Protein AF-A0A6M1YY87-F1 (afdb_monomer)

Foldseek 3Di:
DDAFPLLVVCLVDQDQADEDDQVVLVVAQWGWFKFWFDDVVVQWTKIKIFTARLAAQAGQFIHMDIGHDSLLSSLLSLLRVVRHRPGLVLSLLDDLVNSQCVRDPDPPDGRDDPVSVVSNVRSSNSSVSRSVVCVPRHRPPPPCLVPPPDPDDQQAPPPLVVDDQVVVVVQLVVLCVVPPQVVQVSQVKDKDFDDDDRQETEIEIGGPCPPDPVVVVVSQVSSQVSCCRNHNVSHHYDYDPVPVD

Nearest PDB structures (foldseek):
  4eb5-assembly1_C  TM=8.821E-01  e=2.845E-08  Archaeoglobus fulgidus DSM 4304
  2z7e-assembly1_B  TM=7.924E-01  e=3.725E-07  Aquifex aeolicus
  2z7e-assembly1_C  TM=8.184E-01  e=2.525E-06  Aquifex aeolicus
  5t0v-assembly1_k  TM=5.520E-01  e=1.930E-05  Saccharomyces cerevisiae
  6jzw-assembly2_B  TM=5.210E-01  e=1.930E-05  Bacillus subtilis subsp. subtilis str. 168

Sequence (245 aa):
MSFSQKLKSRIASPRSYGSFIQEEAAMKNFRLCMGEVGKKEEGNWLVLYFLIDEEDGEVADAKFQVFGPPALVGAADILAELVLRKNYLQAARISADLIDKQVQDKEGKAAFPEEAAPYLNLVLEAVDLISDQCMDIPIADTYIAPPEMVEGERQVYPNWETLSDEQKKGVIIEVMDKEVRPYVELDAGGVEVLKIEENRVTIAYSGNCTSCFSATGATLDAIGSILRNKIFPDLMVIPDMSLLQ

Secondary structure (DSSP, 8-state):
----HHHHHHHHS-SSB----HHHHTTTTEEEEEEEEEEGGGTEEEEEEEEEETTT-BEEEEEEEEES-HHHHHHHHHHHHHTTTSBHHHHHT--HHHHHHHT-SSTTS-SS-GGGHHHHHHHHHHHHHHHHHTTTSPPPS---SS----SS---PPTTGGGS-HHHHHHHHHHHHHHHTHHHHHHTT-EEEEEEEETTEEEEEEE-TTTT-HHHHHHHHHHHHHHHHHHT-TT-EEEE-GGG--

Structure (mmCIF, N/CA/C/O backbone):
data_AF-A0A6M1YY87-F1
#
_entry.id   AF-A0A6M1YY87-F1
#
loop_
_atom_site.group_PDB
_atom_site.id
_atom_site.type_symbol
_atom_site.label_atom_id
_atom_site.label_alt_id
_atom_site.label_comp_id
_atom_site.label_asym_id
_atom_site.label_entity_id
_atom_site.label_seq_id
_atom_site.pdbx_PDB_ins_code
_atom_site.Cartn_x
_atom_site.Cartn_y
_atom_site.Cartn_z
_atom_site.occupancy
_atom_site.B_iso_or_equiv
_atom_site.auth_seq_id
_atom_site.auth_comp_id
_atom_site.auth_asym_id
_atom_site.auth_atom_id
_atom_site.pdbx_PDB_model_num
ATOM 1 N N . MET A 1 1 ? 7.812 18.102 10.238 1.00 58.19 1 MET A N 1
ATOM 2 C CA . MET A 1 1 ? 7.634 17.155 11.380 1.00 58.19 1 MET A CA 1
ATOM 3 C C . MET A 1 1 ? 8.728 16.083 11.334 1.00 58.19 1 MET A C 1
ATOM 5 O O . MET A 1 1 ? 9.508 16.103 10.394 1.00 58.19 1 MET A O 1
ATOM 9 N N . SER A 1 2 ? 8.865 15.200 12.331 1.00 85.69 2 SER A N 1
ATOM 10 C CA . SER A 1 2 ? 9.866 14.114 12.314 1.00 85.69 2 SER A CA 1
ATOM 11 C C . SER A 1 2 ? 9.213 12.752 12.074 1.00 85.69 2 SER A C 1
ATOM 13 O O . SER A 1 2 ? 8.062 12.557 12.452 1.00 85.69 2 SER A O 1
ATOM 15 N N . PHE A 1 3 ? 9.953 11.820 11.462 1.00 94.19 3 PHE A N 1
ATOM 16 C CA . PHE A 1 3 ? 9.489 10.450 11.217 1.00 94.19 3 PHE A CA 1
ATOM 17 C C . PHE A 1 3 ? 9.062 9.734 12.509 1.00 94.19 3 PHE A C 1
ATOM 19 O O . PHE A 1 3 ? 9.692 9.925 13.563 1.00 94.19 3 PHE A O 1
ATOM 26 N N . SER A 1 4 ? 8.066 8.850 12.401 1.00 95.50 4 SER A N 1
ATOM 27 C CA . SER A 1 4 ? 7.731 7.880 13.452 1.00 95.50 4 SER A CA 1
ATOM 28 C C . SER A 1 4 ? 8.907 6.943 13.765 1.00 95.50 4 SER A C 1
ATOM 30 O O . SER A 1 4 ? 9.847 6.797 12.976 1.00 95.50 4 SER A O 1
ATOM 32 N N . GLN A 1 5 ? 8.889 6.300 14.931 1.00 95.44 5 GLN A N 1
ATOM 33 C CA . GLN A 1 5 ? 9.898 5.310 15.310 1.00 95.44 5 GLN A CA 1
ATOM 34 C C . GLN A 1 5 ? 9.816 4.067 14.428 1.00 95.44 5 GLN A C 1
ATOM 36 O O . GLN A 1 5 ? 10.855 3.577 13.979 1.00 95.44 5 GLN A O 1
ATOM 41 N N . LYS A 1 6 ? 8.601 3.601 14.106 1.00 94.94 6 LYS A N 1
ATOM 42 C CA . LYS A 1 6 ? 8.411 2.505 13.143 1.00 94.94 6 LYS A CA 1
ATOM 43 C C . LYS A 1 6 ? 9.023 2.843 11.781 1.00 94.94 6 LYS A C 1
ATOM 45 O O . LYS A 1 6 ? 9.797 2.045 11.258 1.00 94.94 6 LYS A O 1
ATOM 50 N N . LEU A 1 7 ? 8.765 4.040 11.248 1.00 96.44 7 LEU A N 1
ATOM 51 C CA . LEU A 1 7 ? 9.324 4.470 9.964 1.00 96.44 7 LEU A CA 1
ATOM 52 C C . LEU A 1 7 ? 10.855 4.558 10.014 1.00 96.44 7 LEU A C 1
ATOM 54 O O . LEU A 1 7 ? 11.527 4.035 9.129 1.00 96.44 7 LEU A O 1
ATOM 58 N N . LYS A 1 8 ? 11.433 5.133 11.077 1.00 96.88 8 LYS A N 1
ATOM 59 C CA . LYS A 1 8 ? 12.898 5.159 11.262 1.00 96.88 8 LYS A CA 1
ATOM 60 C C . LYS A 1 8 ? 13.505 3.759 11.264 1.00 96.88 8 LYS A C 1
ATOM 62 O O . LYS A 1 8 ? 14.568 3.566 10.682 1.00 96.88 8 LYS A O 1
ATOM 67 N N . SER A 1 9 ? 12.832 2.791 11.888 1.00 95.38 9 SER A N 1
ATOM 68 C CA . SER A 1 9 ? 13.282 1.398 11.899 1.00 95.38 9 SER A CA 1
ATOM 69 C C . SER A 1 9 ? 13.293 0.782 10.499 1.00 95.38 9 SER A C 1
ATOM 71 O O . SER A 1 9 ? 14.238 0.068 10.175 1.00 95.38 9 SER A O 1
ATOM 73 N N . ARG A 1 10 ? 12.274 1.057 9.673 1.00 93.50 10 ARG A N 1
ATOM 74 C CA . ARG A 1 10 ? 12.207 0.586 8.277 1.00 93.50 10 ARG A CA 1
ATOM 75 C C . ARG A 1 10 ? 13.310 1.202 7.423 1.00 93.50 10 ARG A C 1
ATOM 77 O O . ARG A 1 10 ? 14.012 0.493 6.720 1.00 93.50 10 ARG A O 1
ATOM 84 N N . ILE A 1 11 ? 13.535 2.505 7.572 1.00 95.94 11 ILE A N 1
ATOM 85 C CA . ILE A 1 11 ? 14.598 3.233 6.864 1.00 95.94 11 ILE A CA 1
ATOM 86 C C . ILE A 1 11 ? 15.988 2.685 7.214 1.00 95.94 11 ILE A C 1
ATOM 88 O O . ILE A 1 11 ? 16.835 2.548 6.337 1.00 95.94 11 ILE A O 1
ATOM 92 N N . ALA A 1 12 ? 16.241 2.399 8.494 1.00 95.44 12 ALA A N 1
ATOM 93 C CA . ALA A 1 12 ? 17.552 1.944 8.953 1.00 95.44 12 ALA A CA 1
ATOM 94 C C . ALA A 1 12 ? 17.867 0.493 8.556 1.00 95.44 12 ALA A C 1
ATOM 96 O O . ALA A 1 12 ? 19.038 0.134 8.449 1.00 95.44 12 ALA A O 1
ATOM 97 N N . SER A 1 13 ? 16.839 -0.339 8.376 1.00 94.25 13 SER A N 1
ATOM 98 C CA . SER A 1 13 ? 16.981 -1.769 8.103 1.00 94.25 13 SER A CA 1
ATOM 99 C C . SER A 1 13 ? 15.873 -2.259 7.159 1.00 94.25 13 SER A C 1
ATOM 101 O O . SER A 1 13 ? 14.998 -3.016 7.600 1.00 94.25 13 SER A O 1
ATOM 103 N N . PRO A 1 14 ? 15.890 -1.839 5.880 1.00 93.81 14 PRO A N 1
ATOM 104 C CA . PRO A 1 14 ? 14.875 -2.237 4.914 1.00 93.81 14 PRO A CA 1
ATOM 105 C C . PRO A 1 14 ? 14.914 -3.749 4.691 1.00 93.81 14 PRO A C 1
ATOM 107 O O . PRO A 1 14 ? 15.988 -4.341 4.565 1.00 93.81 14 PRO A O 1
ATOM 110 N N . ARG A 1 15 ? 13.742 -4.383 4.672 1.00 91.56 15 ARG A N 1
ATOM 111 C CA . ARG A 1 15 ? 13.611 -5.844 4.556 1.00 91.56 15 ARG A CA 1
ATOM 112 C C . ARG A 1 15 ? 13.621 -6.312 3.108 1.00 91.56 15 ARG A C 1
ATOM 114 O O . ARG A 1 15 ? 14.132 -7.394 2.839 1.00 91.56 15 ARG A O 1
ATOM 121 N N . SER A 1 16 ? 13.092 -5.497 2.201 1.00 93.62 16 SER A N 1
ATOM 122 C CA . SER A 1 16 ? 12.861 -5.880 0.803 1.00 93.62 16 SER A CA 1
ATOM 123 C C . SER A 1 16 ? 13.880 -5.278 -0.169 1.00 93.62 16 SER A C 1
ATOM 125 O O . SER A 1 16 ? 13.659 -5.245 -1.378 1.00 93.62 16 SER A O 1
ATOM 127 N N . TYR A 1 17 ? 15.016 -4.788 0.334 1.00 93.75 17 TYR A N 1
ATOM 128 C CA . TYR A 1 17 ? 16.060 -4.235 -0.525 1.00 93.75 17 TYR A CA 1
ATOM 129 C C . TYR A 1 17 ? 16.711 -5.333 -1.379 1.00 93.75 17 TYR A C 1
ATOM 131 O O . TYR A 1 17 ? 17.217 -6.328 -0.856 1.00 93.75 17 TYR A O 1
ATOM 139 N N . GLY A 1 18 ? 16.747 -5.136 -2.695 1.00 94.00 18 GLY A N 1
ATOM 140 C CA . GLY A 1 18 ? 17.351 -6.069 -3.641 1.00 94.00 18 GLY A CA 1
ATOM 141 C C . GLY A 1 18 ? 16.717 -6.003 -5.027 1.00 94.00 18 GLY A C 1
ATOM 142 O O . GLY A 1 18 ? 15.980 -5.078 -5.353 1.00 94.00 18 GLY A O 1
ATOM 143 N N . SER A 1 19 ? 17.002 -7.009 -5.846 1.00 93.25 19 SER A N 1
ATOM 144 C CA . SER A 1 19 ? 16.411 -7.188 -7.173 1.00 93.25 19 SER A CA 1
ATOM 145 C C . SER A 1 19 ? 16.134 -8.670 -7.443 1.00 93.25 19 SER A C 1
ATOM 147 O O . SER A 1 19 ? 16.535 -9.547 -6.664 1.00 93.25 19 SER A O 1
ATOM 149 N N . PHE A 1 20 ? 15.433 -8.938 -8.541 1.00 89.31 20 PHE A N 1
ATOM 150 C CA . PHE A 1 20 ? 15.304 -10.265 -9.139 1.00 89.31 20 PHE A CA 1
ATOM 151 C C . PHE A 1 20 ? 15.994 -10.277 -10.502 1.00 89.31 20 PHE A C 1
ATOM 153 O O . PHE A 1 20 ? 16.109 -9.233 -11.149 1.00 89.31 20 PHE A O 1
ATOM 160 N N . ILE A 1 21 ? 16.435 -11.453 -10.943 1.00 78.44 21 ILE A N 1
ATOM 161 C CA . ILE A 1 21 ? 16.848 -11.677 -12.333 1.00 78.44 21 ILE A CA 1
ATOM 162 C C . ILE A 1 21 ? 15.756 -12.450 -13.077 1.00 78.44 21 ILE A C 1
ATOM 164 O O . ILE A 1 21 ? 15.075 -13.299 -12.507 1.00 78.44 21 ILE A O 1
ATOM 168 N N . GLN A 1 22 ? 15.580 -12.156 -14.364 1.00 70.88 22 GLN A N 1
ATOM 169 C CA . GLN A 1 22 ? 14.480 -12.693 -15.175 1.00 70.88 22 GLN A CA 1
ATOM 170 C C . GLN A 1 22 ? 14.488 -14.233 -15.262 1.00 70.88 22 GLN A C 1
ATOM 172 O O . GLN A 1 22 ? 13.438 -14.868 -15.311 1.00 70.88 22 GLN A O 1
ATOM 177 N N . GLU A 1 23 ? 15.674 -14.838 -15.205 1.00 67.75 23 GLU A N 1
ATOM 178 C CA . GLU A 1 23 ? 15.887 -16.291 -15.220 1.00 67.75 23 GLU A CA 1
ATOM 179 C C . GLU A 1 23 ? 15.419 -16.983 -13.923 1.00 67.75 23 GLU A C 1
ATOM 181 O O . GLU A 1 23 ? 15.019 -18.145 -13.958 1.00 67.75 23 GLU A O 1
ATOM 186 N N . GLU A 1 24 ? 15.414 -16.278 -12.784 1.00 62.66 24 GLU A N 1
ATOM 187 C CA . GLU A 1 24 ? 14.894 -16.799 -11.510 1.00 62.66 24 GLU A CA 1
ATOM 188 C C . GLU A 1 24 ? 13.359 -16.835 -11.485 1.00 62.66 24 GLU A C 1
ATOM 190 O O . GLU A 1 24 ? 12.783 -17.737 -10.875 1.00 62.66 24 GLU A O 1
ATOM 195 N N . ALA A 1 25 ? 12.702 -15.891 -12.169 1.00 60.81 25 ALA A N 1
ATOM 196 C CA . ALA A 1 25 ? 11.242 -15.803 -12.246 1.00 60.81 25 ALA A CA 1
ATOM 197 C C . ALA A 1 25 ? 10.640 -16.924 -13.117 1.00 60.81 25 ALA A C 1
ATOM 199 O O . ALA A 1 25 ? 9.669 -17.577 -12.729 1.00 60.81 25 ALA A O 1
ATOM 200 N N . ALA A 1 26 ? 11.297 -17.237 -14.241 1.00 60.78 26 ALA A N 1
ATOM 201 C CA . ALA A 1 26 ? 10.832 -18.225 -15.218 1.00 60.78 26 ALA A CA 1
ATOM 202 C C . ALA A 1 26 ? 10.762 -19.673 -14.689 1.00 60.78 26 ALA A C 1
ATOM 204 O O . ALA A 1 26 ? 10.107 -20.520 -15.291 1.00 60.78 26 ALA A O 1
ATOM 205 N N . MET A 1 27 ? 11.420 -19.991 -13.569 1.00 56.06 27 MET A N 1
ATOM 206 C CA . MET A 1 27 ? 11.426 -21.352 -13.018 1.00 56.06 27 MET A CA 1
ATOM 207 C C . MET A 1 27 ? 10.156 -21.724 -12.230 1.00 56.06 27 MET A C 1
ATOM 209 O O . MET A 1 27 ? 10.059 -22.867 -11.779 1.00 56.06 27 MET A O 1
ATOM 213 N N . LYS A 1 28 ? 9.205 -20.801 -12.015 1.00 63.03 28 LYS A N 1
ATOM 214 C CA . LYS A 1 28 ? 8.104 -20.997 -11.050 1.00 63.03 28 LYS A CA 1
ATOM 215 C C . LYS A 1 28 ? 6.747 -20.361 -11.433 1.00 63.03 28 LYS A C 1
ATOM 217 O O . LYS A 1 28 ? 6.062 -19.895 -10.538 1.00 63.03 28 LYS A O 1
ATOM 222 N N . ASN A 1 29 ? 6.353 -20.321 -12.712 1.00 82.94 29 ASN A N 1
ATOM 223 C CA . ASN A 1 29 ? 5.101 -19.658 -13.158 1.00 82.94 29 ASN A CA 1
ATOM 224 C C . ASN A 1 29 ? 4.975 -18.177 -12.726 1.00 82.94 29 ASN A C 1
ATOM 226 O O . ASN A 1 29 ? 3.883 -17.620 -12.720 1.00 82.94 29 ASN A O 1
ATOM 230 N N . PHE A 1 30 ? 6.093 -17.518 -12.397 1.00 88.81 30 PHE A N 1
ATOM 231 C CA . PHE A 1 30 ? 6.092 -16.113 -12.011 1.00 88.81 30 PHE A CA 1
ATOM 232 C C . PHE A 1 30 ? 6.588 -15.234 -13.155 1.00 88.81 30 PHE A C 1
ATOM 234 O O . PHE A 1 30 ? 7.641 -15.485 -13.751 1.00 88.81 30 PHE A O 1
ATOM 241 N N . ARG A 1 31 ? 5.880 -14.135 -13.398 1.00 91.62 31 ARG A N 1
ATOM 242 C CA . ARG A 1 31 ? 6.336 -13.028 -14.229 1.00 91.62 31 ARG A CA 1
ATOM 243 C C . ARG A 1 31 ? 7.027 -11.982 -13.371 1.00 91.62 31 ARG A C 1
ATOM 245 O O . ARG A 1 31 ? 6.490 -11.519 -12.371 1.00 91.62 31 ARG A O 1
ATOM 252 N N . LEU A 1 32 ? 8.213 -11.563 -13.797 1.00 94.50 32 LEU A N 1
ATOM 253 C CA . LEU A 1 32 ? 8.869 -10.386 -13.240 1.00 94.50 32 LEU A CA 1
ATOM 254 C C . LEU A 1 32 ? 8.311 -9.126 -13.923 1.00 94.50 32 LEU A C 1
ATOM 256 O O . LEU A 1 32 ? 8.626 -8.885 -15.086 1.00 94.50 32 LEU A O 1
ATOM 260 N N . CYS A 1 33 ? 7.514 -8.333 -13.205 1.00 95.00 33 CYS A N 1
ATOM 261 C CA . CYS A 1 33 ? 7.065 -6.999 -13.629 1.00 95.00 33 CYS A CA 1
ATOM 262 C C . CYS A 1 33 ? 7.908 -5.930 -12.879 1.00 95.00 33 CYS A C 1
AT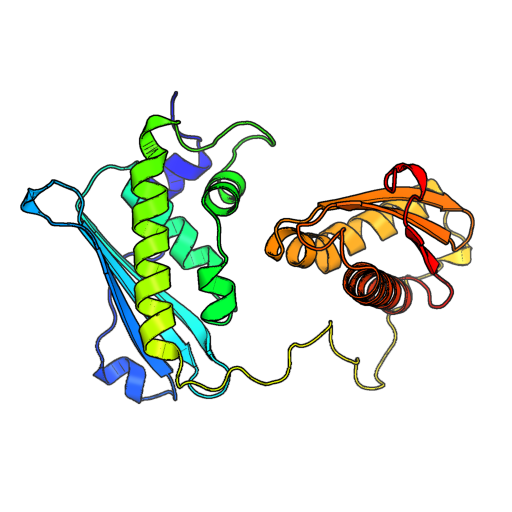OM 264 O O . CYS A 1 33 ? 8.244 -6.112 -11.701 1.00 95.00 33 CYS A O 1
ATOM 266 N N . MET A 1 34 ? 8.289 -4.825 -13.539 1.00 96.75 34 MET A N 1
ATOM 267 C CA . MET A 1 34 ? 9.223 -3.830 -12.968 1.00 96.75 34 MET A CA 1
ATOM 268 C C . MET A 1 34 ? 8.771 -2.380 -13.157 1.00 96.75 34 MET A C 1
ATOM 270 O O . MET A 1 34 ? 8.504 -1.964 -14.275 1.00 96.75 34 MET A O 1
ATOM 274 N N . GLY A 1 35 ? 8.776 -1.575 -12.096 1.00 97.38 35 GLY A N 1
ATOM 275 C CA . GLY A 1 35 ? 8.413 -0.154 -12.146 1.00 97.38 35 GLY A CA 1
ATOM 276 C C . GLY A 1 35 ? 9.610 0.727 -11.826 1.00 97.38 35 GLY A C 1
ATOM 277 O O . GLY A 1 35 ? 10.016 0.794 -10.667 1.00 97.38 35 GLY A O 1
ATOM 278 N N . GLU A 1 36 ? 10.182 1.386 -12.835 1.00 97.88 36 GLU A N 1
ATOM 279 C CA . GLU A 1 36 ? 11.281 2.344 -12.666 1.00 97.88 36 GLU A CA 1
ATOM 280 C C . GLU A 1 36 ? 10.763 3.780 -12.767 1.00 97.88 36 GLU A C 1
ATOM 282 O O . GLU A 1 36 ? 10.134 4.159 -13.752 1.00 97.88 36 GLU A O 1
ATOM 287 N N . VAL A 1 37 ? 11.061 4.582 -11.748 1.00 96.94 37 VAL A N 1
ATOM 288 C CA . VAL A 1 37 ? 10.604 5.968 -11.623 1.00 96.94 37 VAL A CA 1
ATOM 289 C C . VAL A 1 37 ? 11.715 6.874 -11.098 1.00 96.94 37 VAL A C 1
ATOM 291 O O . VAL A 1 37 ? 12.610 6.462 -10.350 1.00 96.94 37 VAL A O 1
ATOM 294 N N . GLY A 1 38 ? 11.626 8.152 -11.463 1.00 93.50 38 GLY A N 1
ATOM 295 C CA . GLY A 1 38 ? 12.616 9.159 -11.094 1.00 93.50 38 GLY A CA 1
ATOM 296 C C . GLY A 1 38 ? 13.970 8.970 -11.790 1.00 93.50 38 GLY A C 1
ATOM 297 O O . GLY A 1 38 ? 14.118 8.181 -12.724 1.00 93.50 38 GLY A O 1
ATOM 298 N N . LYS A 1 39 ? 14.974 9.741 -11.366 1.00 92.69 39 LYS A N 1
ATOM 299 C CA . LYS A 1 39 ? 16.317 9.763 -11.962 1.00 92.69 39 LYS A CA 1
ATOM 300 C C . LYS A 1 39 ? 17.390 9.966 -10.904 1.00 92.69 39 LYS A C 1
ATOM 302 O O . LYS A 1 39 ? 17.230 10.749 -9.967 1.00 92.69 39 LYS A O 1
ATOM 307 N N . LYS A 1 40 ? 18.535 9.301 -11.072 1.00 90.50 40 LYS A N 1
ATOM 308 C CA . LYS A 1 40 ? 19.654 9.409 -10.118 1.00 90.50 40 LYS A CA 1
ATOM 309 C C . LYS A 1 40 ? 20.229 10.823 -10.078 1.00 90.50 40 LYS A C 1
ATOM 311 O O . LYS A 1 40 ? 20.651 11.277 -9.018 1.00 90.50 40 LYS A O 1
ATOM 316 N N . GLU A 1 41 ? 20.200 11.526 -11.205 1.00 91.00 41 GLU A N 1
ATOM 317 C CA . GLU A 1 41 ? 20.676 12.903 -11.357 1.00 91.00 41 GLU A CA 1
ATOM 318 C C . GLU A 1 41 ? 19.805 13.910 -10.596 1.00 91.00 41 GLU A C 1
ATOM 320 O O . GLU A 1 41 ? 20.311 14.922 -10.116 1.00 91.00 41 GLU A O 1
ATOM 325 N N . GLU A 1 42 ? 18.508 13.621 -10.462 1.00 88.56 42 GLU A N 1
ATOM 326 C CA . GLU A 1 42 ? 17.532 14.444 -9.732 1.00 88.56 42 GLU A CA 1
ATOM 327 C C . GLU A 1 42 ? 17.527 14.122 -8.222 1.00 88.56 42 GLU A C 1
ATOM 329 O O . GLU A 1 42 ? 16.905 14.820 -7.422 1.00 88.56 42 GLU A O 1
ATOM 334 N N . GLY A 1 43 ? 18.296 13.107 -7.806 1.00 89.25 43 GLY A N 1
ATOM 335 C CA . GLY A 1 43 ? 18.453 12.708 -6.408 1.00 89.25 43 GLY A CA 1
ATOM 336 C C . GLY A 1 43 ? 17.327 11.820 -5.879 1.00 89.25 43 GLY A C 1
ATOM 337 O O . GLY A 1 43 ? 17.271 11.575 -4.675 1.00 89.25 43 GLY A O 1
ATOM 338 N N . ASN A 1 44 ? 16.439 11.338 -6.748 1.00 91.94 44 ASN A N 1
ATOM 339 C CA . ASN A 1 44 ? 15.307 10.478 -6.421 1.00 91.94 44 ASN A CA 1
ATOM 340 C C . ASN A 1 44 ? 15.090 9.445 -7.535 1.00 91.94 44 ASN A C 1
ATOM 342 O O . ASN A 1 44 ? 14.545 9.742 -8.588 1.00 91.94 44 ASN A O 1
ATOM 346 N N . TRP A 1 45 ? 15.506 8.210 -7.290 1.00 97.38 45 TRP A N 1
ATOM 347 C CA . TRP A 1 45 ? 15.380 7.092 -8.219 1.00 97.38 45 TRP A CA 1
ATOM 348 C C . TRP A 1 45 ? 14.923 5.849 -7.469 1.00 97.38 45 TRP A C 1
ATOM 350 O O . TRP A 1 45 ? 15.450 5.546 -6.393 1.00 97.38 45 TRP A O 1
ATOM 360 N N . LEU A 1 46 ? 13.960 5.133 -8.036 1.00 98.00 46 LEU A N 1
ATOM 361 C CA . LEU A 1 46 ? 13.391 3.919 -7.467 1.00 98.00 46 LEU A CA 1
ATOM 362 C C . LEU A 1 46 ? 13.113 2.918 -8.586 1.00 98.00 46 LEU A C 1
ATOM 364 O O . LEU A 1 46 ? 12.560 3.277 -9.621 1.00 98.00 46 LEU A O 1
ATOM 368 N N . VAL A 1 47 ? 13.443 1.657 -8.330 1.00 98.12 47 VAL A N 1
ATOM 369 C CA . VAL A 1 47 ? 12.969 0.516 -9.112 1.00 98.12 47 VAL A CA 1
ATOM 370 C C . VAL A 1 47 ? 12.292 -0.457 -8.165 1.00 98.12 47 VAL A C 1
ATOM 372 O O . VAL A 1 47 ? 12.924 -0.927 -7.214 1.00 98.12 47 VAL A O 1
ATOM 375 N N . LEU A 1 48 ? 11.023 -0.757 -8.424 1.00 98.12 48 LEU A N 1
ATOM 376 C CA . LEU A 1 48 ? 10.292 -1.850 -7.791 1.00 98.12 48 LEU A CA 1
ATOM 377 C C . LEU A 1 48 ? 10.288 -3.072 -8.706 1.00 98.12 48 LEU A C 1
ATOM 379 O O . LEU A 1 48 ? 10.184 -2.950 -9.925 1.00 98.12 48 LEU A O 1
ATOM 383 N N . TYR A 1 49 ? 10.378 -4.250 -8.099 1.00 97.00 49 TYR A N 1
ATOM 384 C CA . TYR A 1 49 ? 10.361 -5.540 -8.774 1.00 97.00 49 TYR A CA 1
ATOM 385 C C . TYR A 1 49 ? 9.307 -6.422 -8.119 1.00 97.00 49 TYR A C 1
ATOM 387 O O . TYR A 1 49 ? 9.476 -6.767 -6.947 1.00 97.00 49 TYR A O 1
ATOM 395 N N . PHE A 1 50 ? 8.261 -6.809 -8.847 1.00 95.75 50 PHE A N 1
ATOM 396 C CA . PHE A 1 50 ? 7.258 -7.763 -8.363 1.00 95.75 50 PHE A CA 1
ATOM 397 C C . PHE A 1 50 ? 7.393 -9.085 -9.113 1.00 95.75 50 PHE A C 1
ATOM 399 O O . PHE A 1 50 ? 7.520 -9.103 -10.338 1.00 95.75 50 PHE A O 1
ATOM 406 N N . LEU A 1 51 ? 7.354 -10.188 -8.368 1.00 93.00 51 LEU A N 1
ATOM 407 C CA . LEU A 1 51 ? 7.104 -11.516 -8.917 1.00 93.00 51 LEU A CA 1
ATOM 408 C C . LEU A 1 51 ? 5.601 -11.771 -8.848 1.00 93.00 51 LEU A C 1
ATOM 410 O O . LEU A 1 51 ? 5.058 -11.930 -7.757 1.00 93.00 51 LEU A O 1
ATOM 414 N N . ILE A 1 52 ? 4.953 -11.761 -10.007 1.00 92.38 52 ILE A N 1
ATOM 415 C CA . ILE A 1 52 ? 3.512 -11.946 -10.164 1.00 92.38 52 ILE A CA 1
ATOM 416 C C . ILE A 1 52 ? 3.237 -13.378 -10.599 1.00 92.38 52 ILE A C 1
ATOM 418 O O . ILE A 1 52 ? 3.858 -13.840 -11.551 1.00 92.38 52 ILE A O 1
ATOM 422 N N . ASP A 1 53 ? 2.329 -14.073 -9.928 1.00 89.75 53 ASP A N 1
ATOM 423 C CA . ASP A 1 53 ? 1.834 -15.374 -10.377 1.00 89.75 53 ASP A CA 1
ATOM 424 C C . ASP A 1 53 ? 1.030 -15.206 -11.671 1.00 89.75 53 ASP A C 1
ATOM 426 O O . ASP A 1 53 ? 0.089 -14.412 -11.730 1.00 89.75 53 ASP A O 1
ATOM 430 N N . GLU A 1 54 ? 1.426 -15.905 -12.737 1.00 89.75 54 GLU A N 1
ATOM 431 C CA . GLU A 1 54 ? 0.721 -15.834 -14.021 1.00 89.75 54 GLU A CA 1
ATOM 432 C C . GLU A 1 54 ? -0.634 -16.566 -14.006 1.00 89.75 54 GLU A C 1
ATOM 434 O O . GLU A 1 54 ? -1.408 -16.411 -14.953 1.00 89.75 54 GLU A O 1
ATOM 439 N N . GLU A 1 55 ? -0.941 -17.352 -12.966 1.00 86.06 55 GLU A N 1
ATOM 440 C CA . GLU A 1 55 ? -2.226 -18.052 -12.833 1.00 86.06 55 GLU A CA 1
ATOM 441 C C . GLU A 1 55 ? -3.349 -17.148 -12.307 1.00 86.06 55 GLU A C 1
ATOM 443 O O . GLU A 1 55 ? -4.486 -17.264 -12.774 1.00 86.06 55 GLU A O 1
ATOM 448 N N . ASP A 1 56 ? -3.051 -16.269 -11.346 1.00 81.69 56 ASP A N 1
ATOM 449 C CA . ASP A 1 56 ? -4.065 -15.473 -10.638 1.00 81.69 56 ASP A CA 1
ATOM 450 C C . ASP A 1 56 ? -3.710 -13.991 -10.421 1.00 81.69 56 ASP A C 1
ATOM 452 O O . ASP A 1 56 ? -4.525 -13.224 -9.890 1.00 81.69 56 ASP A O 1
ATOM 456 N N . GLY A 1 57 ? -2.522 -13.563 -10.849 1.00 88.19 57 GLY A N 1
ATOM 457 C CA . GLY A 1 57 ? -2.052 -12.191 -10.726 1.00 88.19 57 GLY A CA 1
ATOM 458 C C . GLY A 1 57 ? -1.566 -11.799 -9.328 1.00 88.19 57 GLY A C 1
ATOM 459 O O . GLY A 1 57 ? -1.331 -10.603 -9.120 1.00 88.19 57 GLY A O 1
ATOM 460 N N . GLU A 1 58 ? -1.424 -12.732 -8.376 1.00 86.81 58 GLU A N 1
ATOM 461 C CA . GLU A 1 58 ? -0.916 -12.481 -7.017 1.00 86.81 58 GLU A CA 1
ATOM 462 C C . GLU A 1 58 ? 0.557 -12.038 -7.021 1.00 86.81 58 GLU A C 1
ATOM 464 O O . GLU A 1 58 ? 1.415 -12.623 -7.677 1.00 86.81 58 GLU A O 1
ATOM 469 N N . VAL A 1 59 ? 0.889 -11.024 -6.220 1.00 89.25 59 VAL A N 1
ATOM 470 C CA . VAL A 1 59 ? 2.268 -10.632 -5.913 1.00 89.25 59 VAL A CA 1
ATOM 471 C C . VAL A 1 59 ? 2.849 -11.621 -4.897 1.00 89.25 59 VAL A C 1
ATOM 473 O O . VAL A 1 59 ? 2.600 -11.528 -3.687 1.00 89.25 59 VAL A O 1
ATOM 476 N N . ALA A 1 60 ? 3.654 -12.559 -5.390 1.00 87.56 60 ALA A N 1
ATOM 477 C CA . ALA A 1 60 ? 4.305 -13.594 -4.593 1.00 87.56 60 ALA A CA 1
ATOM 478 C C . ALA A 1 60 ? 5.500 -13.057 -3.789 1.00 87.56 60 ALA A C 1
ATOM 480 O O . ALA A 1 60 ? 5.740 -13.491 -2.660 1.00 87.56 60 ALA A O 1
ATOM 481 N N . ASP A 1 61 ? 6.254 -12.121 -4.368 1.00 90.81 61 ASP A N 1
ATOM 482 C CA . ASP A 1 61 ? 7.391 -11.466 -3.720 1.00 90.81 61 ASP A CA 1
ATOM 483 C C . ASP A 1 61 ? 7.631 -10.075 -4.330 1.00 90.81 61 ASP A C 1
ATOM 485 O O . ASP A 1 61 ? 7.310 -9.825 -5.495 1.00 90.81 61 ASP A O 1
ATOM 489 N N . ALA A 1 62 ? 8.213 -9.171 -3.546 1.00 95.69 62 ALA A N 1
ATOM 490 C CA . ALA A 1 62 ? 8.486 -7.800 -3.949 1.00 95.69 62 ALA A CA 1
ATOM 491 C C . ALA A 1 62 ? 9.836 -7.326 -3.410 1.00 95.69 62 ALA A C 1
ATOM 493 O O . ALA A 1 62 ? 10.140 -7.433 -2.219 1.00 95.69 62 ALA A O 1
ATOM 494 N N . LYS A 1 63 ? 10.643 -6.745 -4.298 1.00 96.75 63 LYS A N 1
ATOM 495 C CA . LYS A 1 63 ? 11.945 -6.155 -3.974 1.00 96.75 63 LYS A CA 1
ATOM 496 C C . LYS A 1 63 ? 12.067 -4.752 -4.535 1.00 96.75 63 LYS A C 1
ATOM 498 O O . LYS A 1 63 ? 11.321 -4.365 -5.433 1.00 96.75 63 LYS A O 1
ATOM 503 N N . PHE A 1 64 ? 13.032 -3.995 -4.028 1.00 97.94 64 PHE A N 1
ATOM 504 C CA . PHE A 1 64 ? 13.300 -2.658 -4.537 1.00 97.94 64 PHE A CA 1
ATOM 505 C C . PHE A 1 64 ? 14.778 -2.271 -4.509 1.00 97.94 64 PHE A C 1
ATOM 507 O O . PHE A 1 64 ? 15.549 -2.677 -3.635 1.00 97.94 64 PHE A O 1
ATOM 514 N N . GLN A 1 65 ? 15.143 -1.388 -5.432 1.00 97.38 65 GLN A N 1
ATOM 515 C CA . GLN A 1 65 ? 16.382 -0.621 -5.400 1.00 97.38 65 GLN A CA 1
ATOM 516 C C . GLN A 1 65 ? 16.040 0.862 -5.373 1.00 97.38 65 GLN A C 1
ATOM 518 O O . GLN A 1 65 ? 15.165 1.316 -6.098 1.00 97.38 65 GLN A O 1
ATOM 523 N N . VAL A 1 66 ? 16.733 1.634 -4.541 1.00 97.19 66 VAL A N 1
ATOM 524 C CA . VAL A 1 66 ? 16.428 3.054 -4.360 1.00 97.19 66 VAL A CA 1
ATOM 525 C C . VAL A 1 66 ? 17.701 3.870 -4.193 1.00 97.19 66 VAL A C 1
ATOM 527 O O . VAL A 1 66 ? 18.672 3.426 -3.576 1.00 97.19 66 VAL A O 1
ATOM 530 N N . PHE A 1 67 ? 17.676 5.087 -4.719 1.00 95.56 67 PHE A N 1
ATOM 531 C CA . PHE A 1 67 ? 18.624 6.147 -4.421 1.00 95.56 67 PHE A CA 1
ATOM 532 C C . PHE A 1 67 ? 17.836 7.430 -4.179 1.00 95.56 67 PHE A C 1
ATOM 534 O O . PHE A 1 67 ? 17.215 7.960 -5.095 1.00 95.56 67 PHE A O 1
ATOM 541 N N . GLY A 1 68 ? 17.840 7.929 -2.946 1.00 93.94 68 GLY A N 1
ATOM 542 C CA . GLY A 1 68 ? 17.169 9.183 -2.646 1.00 93.94 68 GLY A CA 1
ATOM 543 C C . GLY A 1 68 ? 16.890 9.412 -1.167 1.00 93.94 68 GLY A C 1
ATOM 544 O O . GLY A 1 68 ? 17.535 8.802 -0.309 1.00 93.94 68 GLY A O 1
ATOM 545 N N . PRO A 1 69 ? 15.952 10.320 -0.853 1.00 95.75 69 PRO A N 1
ATOM 546 C CA . PRO A 1 69 ? 15.672 10.736 0.513 1.00 95.75 69 PRO A CA 1
ATOM 547 C C . PRO A 1 69 ? 15.196 9.579 1.401 1.00 95.75 69 PRO A C 1
ATOM 549 O O . PRO A 1 69 ? 14.512 8.678 0.918 1.00 95.75 69 PRO A O 1
ATOM 552 N N . PRO A 1 70 ? 15.456 9.622 2.723 1.00 96.62 70 PRO A N 1
ATOM 553 C CA . PRO A 1 70 ? 15.051 8.558 3.646 1.00 96.62 70 PRO A CA 1
ATOM 554 C C . PRO A 1 70 ? 13.558 8.208 3.589 1.00 96.62 70 PRO A C 1
ATOM 556 O O . PRO A 1 70 ? 13.193 7.047 3.733 1.00 96.62 70 PRO A O 1
ATOM 559 N N . ALA A 1 71 ? 12.693 9.196 3.337 1.00 96.62 71 ALA A N 1
ATOM 560 C CA . ALA A 1 71 ? 11.260 8.967 3.177 1.00 96.62 71 ALA A CA 1
ATOM 561 C C . ALA A 1 71 ? 10.940 8.042 1.990 1.00 96.62 71 ALA A C 1
ATOM 563 O O . ALA A 1 71 ? 10.087 7.172 2.126 1.00 96.62 71 ALA A O 1
ATOM 564 N N . LEU A 1 72 ? 11.657 8.179 0.868 1.00 97.38 72 LEU A N 1
ATOM 565 C CA . LEU A 1 72 ? 11.493 7.316 -0.303 1.00 97.38 72 LEU A CA 1
ATOM 566 C C . LEU A 1 72 ? 11.909 5.873 0.008 1.00 97.38 72 LEU A C 1
ATOM 568 O O . LEU A 1 72 ? 11.202 4.939 -0.353 1.00 97.38 72 LEU A O 1
ATOM 572 N N . VAL A 1 73 ? 13.015 5.694 0.743 1.00 97.75 73 VAL A N 1
ATOM 573 C CA . VAL A 1 73 ? 13.478 4.371 1.199 1.00 97.75 73 VAL A CA 1
ATOM 574 C C . VAL A 1 73 ? 12.420 3.696 2.073 1.00 97.75 73 VAL A C 1
ATOM 576 O O . VAL A 1 73 ? 12.077 2.539 1.849 1.00 97.75 73 VAL A O 1
ATOM 579 N N . GLY A 1 74 ? 11.889 4.427 3.057 1.00 97.31 74 GLY A N 1
ATOM 580 C CA . GLY A 1 74 ? 10.860 3.909 3.955 1.00 97.31 74 GLY A CA 1
ATOM 581 C C . GLY A 1 74 ? 9.570 3.560 3.218 1.00 97.31 74 GLY A C 1
ATOM 582 O O . GLY A 1 74 ? 9.038 2.473 3.419 1.00 97.31 74 GLY A O 1
ATOM 583 N N . ALA A 1 75 ? 9.094 4.447 2.341 1.00 97.75 75 ALA A N 1
ATOM 584 C CA . ALA A 1 75 ? 7.883 4.227 1.557 1.00 97.75 75 ALA A CA 1
ATOM 585 C C . ALA A 1 75 ? 8.004 2.999 0.638 1.00 97.75 75 ALA A C 1
ATOM 587 O O . ALA A 1 75 ? 7.097 2.172 0.633 1.00 97.75 75 ALA A O 1
ATOM 588 N N . ALA A 1 76 ? 9.132 2.830 -0.060 1.00 98.06 76 ALA A N 1
ATOM 589 C CA . ALA A 1 76 ? 9.375 1.667 -0.915 1.00 98.06 76 ALA A CA 1
ATOM 590 C C . ALA A 1 76 ? 9.388 0.346 -0.124 1.00 98.06 76 ALA A C 1
ATOM 592 O O . ALA A 1 76 ? 8.756 -0.623 -0.534 1.00 98.06 76 ALA A O 1
ATOM 593 N N . ASP A 1 77 ? 10.051 0.314 1.037 1.00 98.00 77 ASP A N 1
ATOM 594 C CA . ASP A 1 77 ? 10.118 -0.885 1.883 1.00 98.00 77 ASP A CA 1
ATOM 595 C C . ASP A 1 77 ? 8.758 -1.248 2.499 1.00 98.00 77 ASP A C 1
ATOM 597 O O . ASP A 1 77 ? 8.430 -2.419 2.665 1.00 98.00 77 ASP A O 1
ATOM 601 N N . ILE A 1 78 ? 7.946 -0.255 2.869 1.00 96.75 78 ILE A N 1
ATOM 602 C CA . ILE A 1 78 ? 6.590 -0.491 3.390 1.00 96.75 78 ILE A CA 1
ATOM 603 C C . ILE A 1 78 ? 5.670 -0.971 2.272 1.00 96.75 78 ILE A C 1
ATOM 605 O O . ILE A 1 78 ? 4.946 -1.944 2.463 1.00 96.75 78 ILE A O 1
ATOM 609 N N . LEU A 1 79 ? 5.721 -0.326 1.106 1.00 96.94 79 LEU A N 1
ATOM 610 C CA . LEU A 1 79 ? 4.923 -0.724 -0.043 1.00 96.94 79 LEU A CA 1
ATOM 611 C C . LEU A 1 79 ? 5.245 -2.165 -0.460 1.00 96.94 79 LEU A C 1
ATOM 613 O O . LEU A 1 79 ? 4.320 -2.953 -0.624 1.00 96.94 79 LEU A O 1
ATOM 617 N N . ALA A 1 80 ? 6.528 -2.531 -0.548 1.00 96.00 80 ALA A N 1
ATOM 618 C CA . ALA A 1 80 ? 6.947 -3.893 -0.881 1.00 96.00 80 ALA A CA 1
ATOM 619 C C . ALA A 1 80 ? 6.391 -4.951 0.092 1.00 96.00 80 ALA A C 1
ATOM 621 O O . ALA A 1 80 ? 6.169 -6.084 -0.310 1.00 96.00 80 ALA A O 1
ATOM 622 N N . GLU A 1 81 ? 6.126 -4.598 1.354 1.00 91.38 81 GLU A N 1
ATOM 623 C CA . GLU A 1 81 ? 5.453 -5.484 2.315 1.00 91.38 81 GLU A CA 1
ATOM 624 C C . GLU A 1 81 ? 3.929 -5.509 2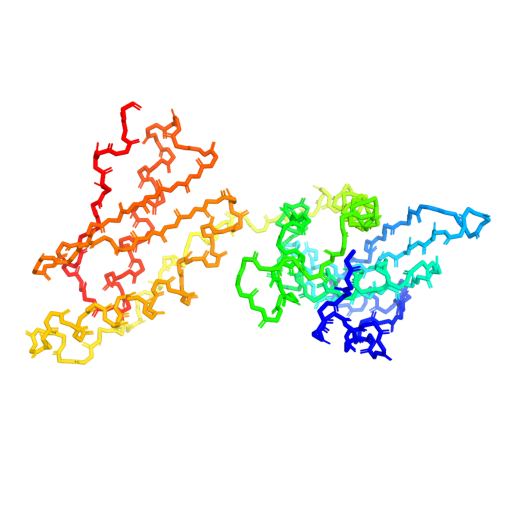.115 1.00 91.38 81 GLU A C 1
ATOM 626 O O . GLU A 1 81 ? 3.319 -6.573 2.184 1.00 91.38 81 GLU A O 1
ATOM 631 N N . LEU A 1 82 ? 3.311 -4.354 1.846 1.00 88.12 82 LEU A N 1
ATOM 632 C CA . LEU A 1 82 ? 1.857 -4.226 1.694 1.00 88.12 82 LEU A CA 1
ATOM 633 C C . LEU A 1 82 ? 1.305 -4.939 0.454 1.00 88.12 82 LEU A C 1
ATOM 635 O O . LEU A 1 82 ? 0.161 -5.394 0.482 1.00 88.12 82 LEU A O 1
ATOM 639 N N . VAL A 1 83 ? 2.085 -5.010 -0.627 1.00 91.75 83 VAL A N 1
ATOM 640 C CA . VAL A 1 83 ? 1.653 -5.620 -1.897 1.00 91.75 83 VAL A CA 1
ATOM 641 C C . VAL A 1 83 ? 1.645 -7.142 -1.866 1.00 91.75 83 VAL A C 1
ATOM 643 O O . VAL A 1 83 ? 0.950 -7.743 -2.676 1.00 91.75 83 VAL A O 1
ATOM 646 N N . LEU A 1 84 ? 2.379 -7.773 -0.944 1.00 84.56 84 LEU A N 1
ATOM 647 C CA . LEU A 1 84 ? 2.443 -9.231 -0.862 1.00 84.56 84 LEU A CA 1
ATOM 648 C C . LEU A 1 84 ? 1.042 -9.819 -0.667 1.00 84.56 84 LEU A C 1
ATOM 650 O O . LEU A 1 84 ? 0.253 -9.308 0.135 1.00 84.56 84 LEU A O 1
ATOM 654 N N . ARG A 1 85 ? 0.758 -10.924 -1.369 1.00 78.38 85 ARG A N 1
ATOM 655 C CA . ARG A 1 85 ? -0.544 -11.624 -1.325 1.00 78.38 85 ARG A CA 1
ATOM 656 C C . ARG A 1 85 ? -1.728 -10.801 -1.842 1.00 78.38 85 ARG A C 1
ATOM 658 O O . ARG A 1 85 ? -2.876 -11.106 -1.533 1.00 78.38 85 ARG A O 1
ATOM 665 N N . LYS A 1 86 ? -1.466 -9.727 -2.587 1.00 82.31 86 LYS A N 1
ATOM 666 C CA . LYS A 1 86 ? -2.477 -8.973 -3.339 1.00 82.31 86 LYS A CA 1
ATOM 667 C C . LYS A 1 86 ? -2.301 -9.255 -4.814 1.00 82.31 86 LYS A C 1
ATOM 669 O O . LYS A 1 86 ? -1.172 -9.453 -5.247 1.00 82.31 86 LYS A O 1
ATOM 674 N N . ASN A 1 87 ? -3.372 -9.196 -5.596 1.00 87.69 87 ASN A N 1
ATOM 675 C CA . ASN A 1 87 ? -3.203 -9.154 -7.046 1.00 87.69 87 ASN A CA 1
ATOM 676 C C . ASN A 1 87 ? -2.709 -7.775 -7.519 1.00 87.69 87 ASN A C 1
ATOM 678 O O . ASN A 1 87 ? -2.823 -6.779 -6.796 1.00 87.69 87 ASN A O 1
ATOM 682 N N . TYR A 1 88 ? -2.174 -7.699 -8.737 1.00 88.38 88 TYR A N 1
ATOM 683 C CA . TYR A 1 88 ? -1.602 -6.461 -9.280 1.00 88.38 88 TYR A CA 1
ATOM 684 C C . TYR A 1 88 ? -2.600 -5.280 -9.342 1.00 88.38 88 TYR A C 1
ATOM 686 O O . TYR A 1 88 ? -2.194 -4.138 -9.127 1.00 88.38 88 TYR A O 1
ATOM 694 N N . LEU A 1 89 ? -3.912 -5.521 -9.512 1.00 82.44 89 LEU A N 1
ATOM 695 C CA . LEU A 1 89 ? -4.929 -4.455 -9.435 1.00 82.44 89 LEU A CA 1
ATOM 696 C C . LEU A 1 89 ? -5.178 -3.970 -8.005 1.00 82.44 89 LEU A C 1
ATOM 698 O O . LEU A 1 89 ? -5.391 -2.780 -7.783 1.00 82.44 89 LEU A O 1
ATOM 702 N N . GLN A 1 90 ? -5.184 -4.874 -7.027 1.00 82.50 90 GLN A N 1
ATOM 703 C CA . GLN A 1 90 ? -5.289 -4.516 -5.611 1.00 82.50 90 GLN A CA 1
ATOM 704 C C . GLN A 1 90 ? -4.045 -3.753 -5.148 1.00 82.50 90 GLN A C 1
ATOM 706 O O . GLN A 1 90 ? -4.170 -2.794 -4.388 1.00 82.50 90 GLN A O 1
ATOM 711 N N . ALA A 1 91 ? -2.860 -4.145 -5.624 1.00 86.56 91 ALA A N 1
ATOM 712 C CA . ALA A 1 91 ? -1.619 -3.422 -5.374 1.00 86.56 91 ALA A CA 1
ATOM 713 C C . ALA A 1 91 ? -1.699 -1.977 -5.899 1.00 86.56 91 ALA A C 1
ATOM 715 O O . ALA A 1 91 ? -1.369 -1.053 -5.159 1.00 86.56 91 ALA A O 1
ATOM 716 N N . ALA A 1 92 ? -2.231 -1.768 -7.109 1.00 85.81 92 ALA A N 1
ATOM 717 C CA . ALA A 1 92 ? -2.427 -0.437 -7.698 1.00 85.81 92 ALA A CA 1
ATOM 718 C C . ALA A 1 92 ? -3.439 0.453 -6.944 1.00 85.81 92 ALA A C 1
ATOM 720 O O . ALA A 1 92 ? -3.463 1.666 -7.122 1.00 85.81 92 ALA A O 1
ATOM 721 N N . ARG A 1 93 ? -4.280 -0.118 -6.069 1.00 83.81 93 ARG A N 1
ATOM 722 C CA . ARG A 1 93 ? -5.217 0.651 -5.223 1.00 83.81 93 ARG A CA 1
ATOM 723 C C . ARG A 1 93 ? -4.617 1.101 -3.893 1.00 83.81 93 ARG A C 1
ATOM 725 O O . ARG A 1 93 ? -5.282 1.821 -3.147 1.00 83.81 93 ARG A O 1
ATOM 732 N N . ILE A 1 94 ? -3.393 0.679 -3.564 1.00 83.12 94 ILE A N 1
ATOM 733 C CA . ILE A 1 94 ? -2.720 1.125 -2.342 1.00 83.12 94 ILE A CA 1
ATOM 734 C C . ILE A 1 94 ? -2.586 2.648 -2.374 1.00 83.12 94 ILE A C 1
ATOM 736 O O . ILE A 1 94 ? -2.180 3.239 -3.367 1.00 83.12 94 ILE A O 1
ATOM 740 N N . SER A 1 95 ? -2.925 3.290 -1.260 1.00 87.25 95 SER A N 1
ATOM 741 C CA . SER A 1 95 ? -2.874 4.741 -1.126 1.00 87.25 95 SER A CA 1
ATOM 742 C C . SER A 1 95 ? -1.708 5.188 -0.247 1.00 87.25 95 SER A C 1
ATOM 744 O O . SER A 1 95 ? -1.195 4.439 0.588 1.00 87.25 95 SER A O 1
ATOM 746 N N . ALA A 1 96 ? -1.324 6.458 -0.381 1.00 87.56 96 ALA A N 1
ATOM 747 C CA . ALA A 1 96 ? -0.328 7.079 0.489 1.00 87.56 96 ALA A CA 1
ATOM 748 C C . ALA A 1 96 ? -0.746 7.045 1.975 1.00 87.56 96 ALA A C 1
ATOM 750 O O . ALA A 1 96 ? 0.103 6.870 2.846 1.00 87.56 96 ALA A O 1
ATOM 751 N N . ASP A 1 97 ? -2.049 7.158 2.258 1.00 85.94 97 ASP A N 1
ATOM 752 C CA . ASP A 1 97 ? -2.608 7.057 3.613 1.00 85.94 97 ASP A CA 1
ATOM 753 C C . ASP A 1 97 ? -2.416 5.655 4.209 1.00 85.94 97 ASP A C 1
ATOM 755 O O . ASP A 1 97 ? -2.018 5.531 5.365 1.00 85.94 97 ASP A O 1
ATOM 759 N N . LEU A 1 98 ? -2.610 4.597 3.412 1.00 84.25 98 LEU A N 1
ATOM 760 C CA . LEU A 1 98 ? -2.369 3.224 3.860 1.00 84.25 98 LEU A CA 1
ATOM 761 C C . LEU A 1 98 ? -0.885 2.987 4.186 1.00 84.25 98 LEU A C 1
ATOM 763 O O . LEU A 1 98 ? -0.564 2.383 5.211 1.00 84.25 98 LEU A O 1
ATOM 767 N N . ILE A 1 99 ? 0.023 3.511 3.353 1.00 91.75 99 ILE A N 1
ATOM 768 C CA . ILE A 1 99 ? 1.474 3.444 3.596 1.00 91.75 99 ILE A CA 1
ATOM 769 C C . ILE A 1 99 ? 1.842 4.178 4.893 1.00 91.75 99 ILE A C 1
ATOM 771 O O . ILE A 1 99 ? 2.630 3.661 5.687 1.00 91.75 99 ILE A O 1
ATOM 775 N N . ASP A 1 100 ? 1.271 5.362 5.135 1.00 92.94 100 ASP A N 1
ATOM 776 C CA . ASP A 1 100 ? 1.502 6.124 6.367 1.00 92.94 100 ASP A CA 1
ATOM 777 C C . ASP A 1 100 ? 0.980 5.375 7.601 1.00 92.94 100 ASP A C 1
ATOM 779 O O . ASP A 1 100 ? 1.751 5.125 8.535 1.00 92.94 100 ASP A O 1
ATOM 783 N N . LYS A 1 101 ? -0.291 4.945 7.571 1.00 89.38 101 LYS A N 1
ATOM 784 C CA . LYS A 1 101 ? -0.968 4.206 8.652 1.00 89.38 101 LYS A CA 1
ATOM 785 C C . LYS A 1 101 ? -0.181 2.986 9.111 1.00 89.38 101 LYS A C 1
ATOM 787 O O . LYS A 1 101 ? -0.026 2.785 10.318 1.00 89.38 101 LYS A O 1
ATOM 792 N N . GLN A 1 102 ? 0.394 2.229 8.175 1.00 90.56 102 GLN A N 1
ATOM 793 C CA . GLN A 1 102 ? 1.162 1.015 8.473 1.00 90.56 102 GLN A CA 1
ATOM 794 C C . GLN A 1 102 ? 2.331 1.261 9.442 1.00 90.56 102 GLN A C 1
ATOM 796 O O . GLN A 1 102 ? 2.715 0.384 10.223 1.00 90.56 102 GLN A O 1
ATOM 801 N N . VAL A 1 103 ? 2.897 2.469 9.435 1.00 93.50 103 VAL A N 1
ATOM 802 C CA . VAL A 1 103 ? 4.057 2.839 10.255 1.00 93.50 103 VAL A CA 1
ATOM 803 C C . VAL A 1 103 ? 3.772 3.974 11.233 1.00 93.50 103 VAL A C 1
ATOM 805 O O . VAL A 1 103 ? 4.705 4.582 11.761 1.00 93.50 103 VAL A O 1
ATOM 808 N N . GLN A 1 104 ? 2.510 4.230 11.572 1.00 93.44 104 GLN A N 1
ATOM 809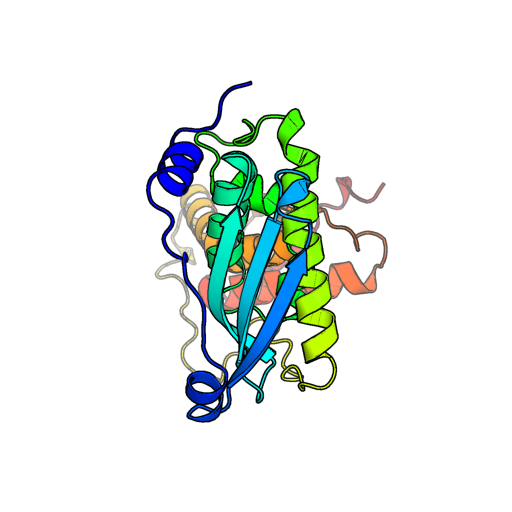 C CA . GLN A 1 104 ? 2.173 5.152 12.656 1.00 93.44 104 GLN A CA 1
ATOM 810 C C . GLN A 1 104 ? 2.573 4.573 14.019 1.00 93.44 104 GLN A C 1
ATOM 812 O O . GLN A 1 104 ? 2.277 3.422 14.352 1.00 93.44 104 GLN A O 1
ATOM 817 N N . ASP A 1 105 ? 3.233 5.385 14.849 1.00 91.81 105 ASP A N 1
ATOM 818 C CA . ASP A 1 105 ? 3.488 5.021 16.252 1.00 91.81 105 ASP A CA 1
ATOM 819 C C . ASP A 1 105 ? 2.202 5.093 17.089 1.00 91.81 105 ASP A C 1
ATOM 821 O O . ASP A 1 105 ? 2.064 4.386 18.085 1.00 91.81 105 ASP A O 1
ATOM 825 N N . LYS A 1 106 ? 1.289 5.993 16.708 1.00 88.69 106 LYS A N 1
ATOM 826 C CA . LYS A 1 106 ? -0.003 6.236 17.349 1.00 88.69 106 LYS A CA 1
ATOM 827 C C . LYS A 1 106 ? -1.028 6.559 16.276 1.00 88.69 106 LYS A C 1
ATOM 829 O O . LYS A 1 106 ? -0.721 7.338 15.377 1.00 88.69 106 LYS A O 1
ATOM 834 N N . GLU A 1 107 ? -2.222 6.009 16.428 1.00 84.88 107 GLU A N 1
ATOM 835 C CA . GLU A 1 107 ? -3.344 6.250 15.527 1.00 84.88 107 GLU A CA 1
ATOM 836 C C . GLU A 1 107 ? -3.621 7.752 15.360 1.00 84.88 107 GLU A C 1
ATOM 838 O O . GLU A 1 107 ? -3.585 8.522 16.326 1.00 84.88 107 GLU A O 1
ATOM 843 N N . GLY A 1 108 ? -3.831 8.175 14.113 1.00 85.38 108 GLY A N 1
ATOM 844 C CA . GLY A 1 108 ? -4.135 9.562 13.756 1.00 85.38 108 GLY A CA 1
ATOM 845 C C . GLY A 1 108 ? -2.934 10.512 13.777 1.00 85.38 108 GLY A C 1
ATOM 846 O O . GLY A 1 108 ? -3.087 11.695 13.470 1.00 85.38 108 GLY A O 1
ATOM 847 N N . LYS A 1 109 ? -1.728 10.034 14.113 1.00 90.25 109 LYS A N 1
ATOM 848 C CA . LYS A 1 109 ? -0.498 10.826 14.016 1.00 90.25 109 LYS A CA 1
ATOM 849 C C . LYS A 1 109 ? 0.336 10.354 12.831 1.00 90.25 109 LYS A C 1
ATOM 851 O O . LYS A 1 109 ? 0.953 9.294 12.918 1.00 90.25 109 LYS A O 1
ATOM 856 N N . ALA A 1 110 ? 0.419 11.202 11.805 1.00 93.19 110 ALA A N 1
ATOM 857 C CA . ALA A 1 110 ? 1.186 10.946 10.588 1.00 93.19 110 ALA A CA 1
ATOM 858 C C . ALA A 1 110 ? 2.603 10.431 10.887 1.00 93.19 110 ALA A C 1
ATOM 860 O O . ALA A 1 110 ? 3.325 10.978 11.736 1.00 93.19 110 ALA A O 1
ATOM 861 N N . ALA A 1 111 ? 2.980 9.357 10.201 1.00 95.38 111 ALA A N 1
ATOM 862 C CA . ALA A 1 111 ? 4.293 8.743 10.306 1.00 95.38 111 ALA A CA 1
ATOM 863 C C . ALA A 1 111 ? 5.322 9.443 9.419 1.00 95.38 111 ALA A C 1
ATOM 865 O O . ALA A 1 111 ? 6.488 9.588 9.810 1.00 95.38 111 ALA A O 1
ATOM 866 N N . PHE A 1 112 ? 4.876 9.892 8.249 1.00 96.00 112 PHE A N 1
ATOM 867 C CA . PHE A 1 112 ? 5.628 10.705 7.314 1.00 96.00 112 PHE A CA 1
ATOM 868 C C . PHE A 1 112 ? 5.381 12.199 7.573 1.00 96.00 112 PHE A C 1
ATOM 870 O O . PHE A 1 112 ? 4.295 12.608 7.985 1.00 96.00 112 PHE A O 1
ATOM 877 N N . PRO A 1 113 ? 6.391 13.054 7.356 1.00 94.69 113 PRO A N 1
ATOM 878 C CA . PRO A 1 113 ? 6.199 14.492 7.337 1.00 94.69 113 PRO A CA 1
ATOM 879 C C . PRO A 1 113 ? 5.503 14.899 6.025 1.00 94.69 113 PRO A C 1
ATOM 881 O O . PRO A 1 113 ? 5.636 14.213 5.014 1.00 94.69 113 PRO A O 1
ATOM 884 N N . GLU A 1 114 ? 4.778 16.016 6.025 1.00 91.94 114 GLU A N 1
ATOM 885 C CA . GLU A 1 114 ? 3.984 16.475 4.871 1.00 91.94 114 GLU A CA 1
ATOM 886 C C . GLU A 1 114 ? 4.836 16.662 3.603 1.00 91.94 114 GLU A C 1
ATOM 888 O O . GLU A 1 114 ? 4.417 16.334 2.495 1.00 91.94 114 GLU A O 1
ATOM 893 N N . GLU A 1 115 ? 6.094 17.076 3.772 1.00 92.75 115 GLU A N 1
ATOM 894 C CA . GLU A 1 115 ? 7.059 17.264 2.687 1.00 92.75 115 GLU A CA 1
ATOM 895 C C . GLU A 1 115 ? 7.449 15.948 1.983 1.00 92.75 115 GLU A C 1
ATOM 897 O O . GLU A 1 115 ? 8.102 15.978 0.940 1.00 92.75 115 GLU A O 1
ATOM 902 N N . ALA A 1 116 ? 7.073 14.789 2.538 1.00 95.19 116 ALA A N 1
ATOM 903 C CA . ALA A 1 116 ? 7.334 13.481 1.947 1.00 95.19 116 ALA A CA 1
ATOM 904 C C . ALA A 1 116 ? 6.270 13.018 0.937 1.00 95.19 116 ALA A C 1
ATOM 906 O O . ALA A 1 116 ? 6.499 12.014 0.261 1.00 95.19 116 ALA A O 1
ATOM 907 N N . ALA A 1 117 ? 5.149 13.736 0.795 1.00 94.56 117 ALA A N 1
ATOM 908 C CA . ALA A 1 117 ? 4.071 13.377 -0.131 1.00 94.56 117 ALA A CA 1
ATOM 909 C C . ALA A 1 117 ? 4.540 13.089 -1.578 1.00 94.56 117 ALA A C 1
ATOM 911 O O . ALA A 1 117 ? 4.097 12.088 -2.143 1.00 94.56 117 ALA A O 1
ATOM 912 N N . PRO A 1 118 ? 5.483 13.853 -2.176 1.00 94.38 118 PRO A N 1
ATOM 913 C CA . PRO A 1 118 ? 5.986 13.541 -3.515 1.00 94.38 118 PRO A CA 1
ATOM 914 C C . PRO A 1 118 ? 6.661 12.167 -3.614 1.00 94.38 118 PRO A C 1
ATOM 916 O O . PRO A 1 118 ? 6.555 11.509 -4.642 1.00 94.38 118 PRO A O 1
ATOM 919 N N . TYR A 1 119 ? 7.333 11.707 -2.553 1.00 95.50 119 TYR A N 1
ATOM 920 C CA . TYR A 1 119 ? 8.005 10.403 -2.546 1.00 95.50 119 TYR A CA 1
ATOM 921 C C . TYR A 1 119 ? 7.021 9.245 -2.389 1.00 95.50 119 TYR A C 1
ATOM 923 O O . TYR A 1 119 ? 7.250 8.184 -2.956 1.00 95.50 119 TYR A O 1
ATOM 931 N N . LEU A 1 120 ? 5.929 9.450 -1.646 1.00 95.31 120 LEU A N 1
ATOM 932 C CA . LEU A 1 120 ? 4.838 8.478 -1.564 1.00 95.31 120 LEU A CA 1
ATOM 933 C C . LEU A 1 120 ? 4.187 8.302 -2.939 1.00 95.31 120 LEU A C 1
ATOM 935 O O . LEU A 1 120 ? 4.045 7.177 -3.399 1.00 95.31 120 LEU A O 1
ATOM 939 N N . ASN A 1 121 ? 3.892 9.403 -3.635 1.00 95.00 121 ASN A N 1
ATOM 940 C CA . ASN A 1 121 ? 3.327 9.349 -4.985 1.00 95.00 121 ASN A CA 1
ATOM 941 C C . ASN A 1 121 ? 4.275 8.688 -5.993 1.00 95.00 121 ASN A C 1
ATOM 943 O O . ASN A 1 121 ? 3.818 7.914 -6.822 1.00 95.00 121 ASN A O 1
ATOM 947 N N . LEU A 1 122 ? 5.586 8.935 -5.889 1.00 95.62 122 LEU A N 1
ATOM 948 C CA . LEU A 1 122 ? 6.586 8.294 -6.747 1.00 95.62 122 LEU A CA 1
ATOM 949 C C . LEU A 1 122 ? 6.575 6.763 -6.589 1.00 95.62 122 LEU A C 1
ATOM 951 O O . LEU A 1 122 ? 6.672 6.027 -7.563 1.00 95.62 122 LEU A O 1
ATOM 955 N N . VAL A 1 123 ? 6.431 6.274 -5.355 1.00 97.50 123 VAL A N 1
ATOM 956 C CA . VAL A 1 123 ? 6.322 4.834 -5.074 1.00 97.50 123 VAL A CA 1
ATOM 957 C C . VAL A 1 123 ? 5.040 4.249 -5.671 1.00 97.50 123 VAL A C 1
ATOM 959 O O . VAL A 1 123 ? 5.092 3.156 -6.224 1.00 97.50 123 VAL A O 1
ATOM 962 N N . LEU A 1 124 ? 3.917 4.969 -5.595 1.00 95.12 124 LEU A N 1
ATOM 963 C CA . LEU A 1 124 ? 2.645 4.545 -6.193 1.00 95.12 124 LEU A CA 1
ATOM 964 C C . LEU A 1 124 ? 2.707 4.520 -7.727 1.00 95.12 124 LEU A C 1
ATOM 966 O O . LEU A 1 124 ? 2.279 3.543 -8.328 1.00 95.12 124 LEU A O 1
ATOM 970 N N . GLU A 1 125 ? 3.337 5.518 -8.351 1.00 96.62 125 GLU A N 1
ATOM 971 C CA . GLU A 1 125 ? 3.558 5.558 -9.805 1.00 96.62 125 GLU A CA 1
ATOM 972 C C . GLU A 1 125 ? 4.334 4.324 -10.294 1.00 96.62 125 GLU A C 1
ATOM 974 O O . GLU A 1 125 ? 4.002 3.735 -11.320 1.00 96.62 125 GLU A O 1
ATOM 979 N N . ALA A 1 126 ? 5.333 3.868 -9.532 1.00 98.00 126 ALA A N 1
ATOM 980 C CA . ALA A 1 126 ? 6.050 2.639 -9.863 1.00 98.00 126 ALA A CA 1
ATOM 981 C C . ALA A 1 126 ? 5.152 1.389 -9.798 1.00 98.00 126 ALA A C 1
ATOM 983 O O . ALA A 1 126 ? 5.364 0.454 -10.570 1.00 98.00 126 ALA A O 1
ATOM 984 N N . VAL A 1 127 ? 4.144 1.359 -8.919 1.00 96.56 127 VAL A N 1
ATOM 985 C CA . VAL A 1 127 ? 3.151 0.269 -8.875 1.00 96.56 127 VAL A CA 1
ATOM 986 C C . VAL A 1 127 ? 2.217 0.326 -10.074 1.00 96.56 127 VAL A C 1
ATOM 988 O O . VAL A 1 127 ? 1.925 -0.723 -10.642 1.00 96.56 127 VAL A O 1
ATOM 991 N N . ASP A 1 128 ? 1.796 1.517 -10.497 1.00 93.31 128 ASP A N 1
ATOM 992 C CA . ASP A 1 128 ? 0.966 1.683 -11.694 1.00 93.31 128 ASP A CA 1
ATOM 993 C C . ASP A 1 128 ? 1.691 1.152 -12.939 1.00 93.31 128 ASP A C 1
ATOM 995 O O . ASP A 1 128 ? 1.140 0.334 -13.677 1.00 93.31 128 ASP A O 1
ATOM 999 N N . LEU A 1 129 ? 2.975 1.499 -13.107 1.00 96.12 129 LEU A N 1
ATOM 1000 C CA . LEU A 1 129 ? 3.812 0.973 -14.195 1.00 96.12 129 LEU A CA 1
ATOM 1001 C C . LEU A 1 129 ? 3.935 -0.555 -14.166 1.00 96.12 129 LEU A C 1
ATOM 1003 O O . LEU A 1 129 ? 4.009 -1.192 -15.219 1.00 96.12 129 LEU A O 1
ATOM 1007 N N . ILE A 1 130 ? 4.000 -1.149 -12.972 1.00 97.00 130 ILE A N 1
ATOM 1008 C CA . ILE A 1 130 ? 4.003 -2.606 -12.804 1.00 97.00 130 ILE A CA 1
ATOM 1009 C C . ILE A 1 130 ? 2.649 -3.179 -13.216 1.00 97.00 130 ILE A C 1
ATOM 1011 O O . ILE A 1 130 ? 2.613 -4.104 -14.018 1.00 97.00 130 ILE A O 1
ATOM 1015 N N . SER A 1 131 ? 1.551 -2.622 -12.710 1.00 91.94 131 SER A N 1
ATOM 1016 C CA . SER A 1 131 ? 0.185 -3.067 -13.002 1.00 91.94 131 SER A CA 1
ATOM 1017 C C . SER A 1 131 ? -0.101 -3.083 -14.507 1.00 91.94 131 SER A C 1
ATOM 1019 O O . SER A 1 131 ? -0.627 -4.070 -15.026 1.00 91.94 131 SER A O 1
ATOM 1021 N N . ASP A 1 132 ? 0.346 -2.054 -15.232 1.00 93.31 132 ASP A N 1
ATOM 1022 C CA . ASP A 1 132 ? 0.224 -1.960 -16.692 1.00 93.31 132 ASP A CA 1
ATOM 1023 C C . ASP A 1 132 ? 0.918 -3.121 -17.432 1.00 93.31 132 ASP A C 1
ATOM 1025 O O . ASP A 1 132 ? 0.422 -3.590 -18.458 1.00 93.31 132 ASP A O 1
ATOM 1029 N N . GLN A 1 133 ? 2.041 -3.631 -16.913 1.00 95.50 133 GLN A N 1
ATOM 1030 C CA . GLN A 1 133 ? 2.775 -4.766 -17.500 1.00 95.50 133 GLN A CA 1
ATOM 1031 C C . GLN A 1 133 ? 2.122 -6.123 -17.254 1.00 95.50 133 GLN A C 1
ATOM 1033 O O . GLN A 1 133 ? 2.504 -7.109 -17.890 1.00 95.50 133 GLN A O 1
ATOM 1038 N N . CYS A 1 134 ? 1.190 -6.191 -16.309 1.00 93.12 134 CYS A N 1
ATOM 1039 C CA . CYS A 1 134 ? 0.577 -7.438 -15.894 1.00 93.12 134 CYS A CA 1
ATOM 1040 C C . CYS A 1 134 ? -0.914 -7.508 -16.318 1.00 93.12 134 CYS A C 1
ATOM 1042 O O . CYS A 1 134 ? -1.598 -8.459 -15.966 1.00 93.12 134 CYS A O 1
ATOM 1044 N N . MET A 1 135 ? -1.430 -6.544 -17.104 1.00 89.31 135 MET A N 1
ATOM 1045 C CA . MET A 1 135 ? -2.846 -6.480 -17.526 1.00 89.31 135 MET A CA 1
ATOM 1046 C C . MET A 1 135 ? -3.338 -7.668 -18.368 1.00 89.31 135 MET A C 1
ATOM 1048 O O . MET A 1 135 ? -4.544 -7.894 -18.449 1.00 89.31 135 MET A O 1
ATOM 1052 N N . ASP A 1 136 ? -2.439 -8.394 -19.029 1.00 91.62 136 ASP A N 1
ATOM 1053 C CA . ASP A 1 136 ? -2.742 -9.615 -19.784 1.00 91.62 136 ASP A CA 1
ATOM 1054 C C . ASP A 1 136 ? -2.788 -10.875 -18.909 1.00 91.62 136 ASP A C 1
ATOM 1056 O O . ASP A 1 136 ? -3.245 -11.919 -19.380 1.00 91.62 136 ASP A O 1
ATOM 1060 N N . ILE A 1 137 ? -2.323 -10.792 -17.660 1.00 88.00 137 ILE A N 1
ATOM 1061 C CA . ILE A 1 137 ? -2.398 -11.896 -16.707 1.00 88.00 137 ILE A CA 1
ATOM 1062 C C . ILE A 1 137 ? -3.852 -12.019 -16.248 1.00 88.00 137 ILE A C 1
ATOM 1064 O O . ILE A 1 137 ? -4.437 -11.028 -15.807 1.00 88.00 137 ILE A O 1
ATOM 1068 N N . PRO A 1 138 ? -4.471 -13.207 -16.346 1.00 81.06 138 PRO A N 1
ATOM 1069 C CA . PRO A 1 138 ? -5.783 -13.401 -15.769 1.00 81.06 138 PRO A CA 1
ATOM 1070 C C . PRO A 1 138 ? -5.679 -13.182 -14.264 1.00 81.06 138 PRO A C 1
ATOM 1072 O O . PRO A 1 138 ? -4.903 -13.824 -13.564 1.00 81.06 138 PRO A O 1
ATOM 1075 N N . ILE A 1 139 ? -6.498 -12.281 -13.754 1.00 73.38 139 ILE A N 1
ATOM 1076 C CA . ILE A 1 139 ? -6.809 -12.304 -12.335 1.00 73.38 139 ILE A CA 1
ATOM 1077 C C . ILE A 1 139 ? -7.786 -13.448 -12.192 1.00 73.38 139 ILE A C 1
ATOM 1079 O O . ILE A 1 139 ? -8.724 -13.541 -12.991 1.00 73.38 139 ILE A O 1
ATOM 1083 N N . ALA A 1 140 ? -7.577 -14.332 -11.222 1.00 56.97 140 ALA A N 1
ATOM 1084 C CA . ALA A 1 140 ? -8.573 -15.354 -10.967 1.00 56.97 140 ALA A CA 1
ATOM 1085 C C . ALA A 1 140 ? -9.937 -14.654 -10.802 1.00 56.97 140 ALA A C 1
ATOM 1087 O O . ALA A 1 140 ? -10.103 -13.813 -9.918 1.00 56.97 140 ALA A O 1
ATOM 1088 N N . ASP A 1 141 ? -10.910 -14.979 -11.669 1.00 42.06 141 ASP A N 1
ATOM 1089 C CA . ASP A 1 141 ? -12.289 -14.443 -11.650 1.00 42.06 141 ASP A CA 1
ATOM 1090 C C . ASP A 1 141 ? -12.996 -14.702 -10.309 1.00 42.06 141 ASP A C 1
ATOM 1092 O O . ASP A 1 141 ? -14.077 -14.193 -10.013 1.00 42.06 141 ASP A O 1
ATOM 1096 N N . THR A 1 142 ? -12.347 -15.456 -9.435 1.00 37.06 142 THR A N 1
ATOM 1097 C CA . THR A 1 142 ? -12.524 -15.332 -8.008 1.00 37.06 142 THR A CA 1
ATOM 1098 C C . THR A 1 142 ? -11.942 -14.002 -7.509 1.00 37.06 142 THR A C 1
ATOM 1100 O O . THR A 1 142 ? -10.950 -13.959 -6.780 1.00 37.06 142 THR A O 1
ATOM 1103 N N . TYR A 1 143 ? -12.697 -12.918 -7.719 1.00 35.91 143 TYR A N 1
ATOM 1104 C CA . TYR A 1 143 ? -13.090 -12.158 -6.536 1.00 35.91 143 TYR A CA 1
ATOM 1105 C C . TYR A 1 143 ? -13.661 -13.196 -5.569 1.00 35.91 143 TYR A C 1
ATOM 1107 O O . TYR A 1 143 ? -14.825 -13.587 -5.657 1.00 35.91 143 TYR A O 1
ATOM 1115 N N . ILE A 1 144 ? -12.806 -13.732 -4.698 1.00 33.19 144 ILE A N 1
ATOM 1116 C CA . ILE A 1 144 ? -13.263 -14.407 -3.505 1.00 33.19 144 ILE A CA 1
ATOM 1117 C C . ILE A 1 144 ? -13.865 -13.263 -2.686 1.00 33.19 144 ILE A C 1
ATOM 1119 O O . ILE A 1 144 ? -13.217 -12.691 -1.813 1.00 33.19 144 ILE A O 1
ATOM 1123 N N . ALA A 1 145 ? -15.138 -12.931 -2.955 1.00 34.84 145 ALA A N 1
ATOM 1124 C CA . ALA A 1 145 ? -16.036 -12.675 -1.840 1.00 34.84 145 ALA A CA 1
ATOM 1125 C C . ALA A 1 145 ? -15.680 -13.759 -0.821 1.00 34.84 145 ALA A C 1
ATOM 1127 O O . ALA A 1 145 ? -15.566 -14.908 -1.273 1.00 34.84 145 ALA A O 1
ATOM 1128 N N . PRO A 1 146 ? -15.386 -13.397 0.449 1.00 31.61 146 PRO A N 1
ATOM 1129 C CA . PRO A 1 146 ? -14.868 -14.319 1.466 1.00 31.61 146 PRO A CA 1
ATOM 1130 C C . PRO A 1 146 ? -15.493 -15.673 1.207 1.00 31.61 146 PRO A C 1
ATOM 1132 O O . PRO A 1 146 ? -16.720 -15.670 1.073 1.00 31.61 146 PRO A O 1
ATOM 1135 N N . PRO A 1 147 ? -14.678 -16.724 0.983 1.00 29.22 147 PRO A N 1
ATOM 1136 C CA . PRO A 1 147 ? -15.056 -17.875 0.173 1.00 29.22 147 PRO A CA 1
ATOM 1137 C C . PRO A 1 147 ? -16.510 -18.226 0.427 1.00 29.22 147 PRO A C 1
ATOM 1139 O O . PRO A 1 147 ? -16.920 -18.243 1.593 1.00 29.22 147 PRO A O 1
ATOM 1142 N N . GLU A 1 148 ? -17.288 -18.542 -0.614 1.00 41.44 148 GLU A N 1
ATOM 1143 C CA . GLU A 1 148 ? -18.380 -19.480 -0.373 1.00 41.44 148 GLU A CA 1
ATOM 1144 C C . GLU A 1 148 ? -17.701 -20.694 0.256 1.00 41.44 148 GLU A C 1
ATOM 1146 O O . GLU A 1 148 ? -17.006 -21.468 -0.403 1.00 41.44 148 GLU A O 1
ATOM 1151 N N . MET A 1 149 ? -17.732 -20.716 1.589 1.00 32.81 149 MET A N 1
ATOM 1152 C CA . MET A 1 149 ? -16.985 -21.664 2.373 1.00 32.81 149 MET A CA 1
ATOM 1153 C C . MET A 1 149 ? -17.622 -22.985 2.018 1.00 32.81 149 MET A C 1
ATOM 1155 O O . MET A 1 149 ? -18.797 -23.206 2.317 1.00 32.81 149 MET A O 1
ATOM 1159 N N . VAL A 1 150 ? -16.840 -23.807 1.317 1.00 36.81 150 VAL A N 1
ATOM 1160 C CA . VAL A 1 150 ? -17.101 -25.223 1.084 1.00 36.81 150 VAL A CA 1
ATOM 1161 C C . VAL A 1 150 ? -17.757 -25.765 2.345 1.00 36.81 150 VAL A C 1
ATOM 1163 O O . VAL A 1 150 ? -17.226 -25.538 3.433 1.00 36.81 150 VAL A O 1
ATOM 1166 N N . GLU A 1 151 ? -18.922 -26.405 2.210 1.00 36.16 151 GLU A N 1
ATOM 1167 C CA . GLU A 1 151 ? -19.652 -27.018 3.322 1.00 36.16 151 GLU A CA 1
ATOM 1168 C C . GLU A 1 151 ? -18.686 -27.855 4.180 1.00 36.16 151 GLU A C 1
ATOM 1170 O O . GLU A 1 151 ? -18.326 -28.979 3.836 1.00 36.16 151 GLU A O 1
ATOM 1175 N N . GLY A 1 152 ? -18.207 -27.265 5.277 1.00 39.44 152 GLY A N 1
ATOM 1176 C CA . GLY A 1 152 ? -17.070 -27.781 6.029 1.00 39.44 152 GLY A CA 1
ATOM 1177 C C . GLY A 1 152 ? -16.790 -26.925 7.261 1.00 39.44 152 GLY A C 1
ATOM 1178 O O . GLY A 1 152 ? -16.034 -25.966 7.201 1.00 39.44 152 GLY A O 1
ATOM 1179 N N . GLU A 1 153 ? -17.453 -27.300 8.359 1.00 41.62 153 GLU A N 1
ATOM 1180 C CA . GLU A 1 153 ? -17.359 -26.778 9.733 1.00 41.62 153 GLU A CA 1
ATOM 1181 C C . GLU A 1 153 ? -17.548 -25.259 9.914 1.00 41.62 153 GLU A C 1
ATOM 1183 O O . GLU A 1 153 ? -16.606 -24.482 10.049 1.00 41.62 153 GLU A O 1
ATOM 1188 N N . ARG A 1 154 ? -18.817 -24.841 10.053 1.00 53.03 154 ARG A N 1
ATOM 1189 C CA . ARG A 1 154 ? -19.173 -23.564 10.697 1.00 53.03 154 ARG A CA 1
ATOM 1190 C C . ARG A 1 154 ? -18.518 -23.504 12.084 1.00 53.03 154 ARG A C 1
ATOM 1192 O O . ARG A 1 154 ? -18.973 -24.187 13.002 1.00 53.03 154 ARG A O 1
ATOM 1199 N N . GLN A 1 155 ? -17.489 -22.679 12.259 1.00 57.72 155 GLN A N 1
ATOM 1200 C CA . GLN A 1 155 ? -16.965 -22.349 13.583 1.00 57.72 155 GLN A CA 1
ATOM 1201 C C . GLN A 1 155 ? -17.881 -21.312 14.233 1.00 57.72 155 GLN A C 1
ATOM 1203 O O . GLN A 1 155 ? -17.647 -20.110 14.173 1.00 57.72 155 GLN A O 1
ATOM 1208 N N . VAL A 1 156 ? -18.959 -21.801 14.841 1.00 64.56 156 VAL A N 1
ATOM 1209 C CA . VAL A 1 156 ? -19.818 -20.998 15.715 1.00 64.56 156 VAL A CA 1
ATOM 1210 C C . VAL A 1 156 ? -19.036 -20.695 16.995 1.00 64.56 156 VAL A C 1
ATOM 1212 O O . VAL A 1 156 ? -18.430 -21.597 17.582 1.00 64.56 156 VAL A O 1
ATOM 1215 N N . TYR A 1 157 ? -19.040 -19.439 17.439 1.00 69.50 157 TYR A N 1
ATOM 1216 C CA . TYR A 1 157 ? -18.342 -19.040 18.656 1.00 69.50 157 TYR A CA 1
ATOM 1217 C C . TYR A 1 157 ? -18.946 -19.784 19.865 1.00 69.50 157 TYR A C 1
ATOM 1219 O O . TYR A 1 157 ? -20.169 -19.755 20.058 1.00 69.50 157 TYR A O 1
ATOM 1227 N N . PRO A 1 158 ? -18.134 -20.476 20.686 1.00 69.44 158 PRO A N 1
ATOM 1228 C CA . PRO A 1 158 ? -18.650 -21.351 21.731 1.00 69.44 158 PRO A CA 1
ATOM 1229 C C . PRO A 1 158 ? -19.476 -20.570 22.754 1.00 69.44 158 PRO A C 1
ATOM 1231 O O . PRO A 1 158 ? -19.068 -19.513 23.234 1.00 69.44 158 PRO A O 1
ATOM 1234 N N . ASN A 1 159 ? -20.632 -21.129 23.121 1.00 72.12 159 ASN A N 1
ATOM 1235 C CA . ASN A 1 159 ? -21.544 -20.576 24.125 1.00 72.12 159 ASN A CA 1
ATOM 1236 C C . ASN A 1 159 ? -22.061 -19.153 23.821 1.00 72.12 159 ASN A C 1
ATOM 1238 O O . ASN A 1 159 ? -22.453 -18.448 24.753 1.00 72.12 159 ASN A O 1
ATOM 1242 N N . TRP A 1 160 ? -22.097 -18.744 22.544 1.00 79.50 160 TRP A N 1
ATOM 1243 C CA . TRP A 1 160 ? -22.560 -17.421 22.095 1.00 79.50 160 TRP A CA 1
ATOM 1244 C C . TRP A 1 160 ? -23.845 -16.939 22.784 1.00 79.50 160 TRP A C 1
ATOM 1246 O O . TRP A 1 160 ? -23.905 -15.817 23.286 1.00 79.50 160 TRP A O 1
ATOM 1256 N N . GLU A 1 161 ? -24.860 -17.801 22.864 1.00 77.06 161 GLU A N 1
ATOM 1257 C CA . GLU A 1 161 ? -26.167 -17.470 23.446 1.00 77.06 161 GLU A CA 1
ATOM 1258 C C . GLU A 1 161 ? -26.099 -17.103 24.936 1.00 77.06 161 GLU A C 1
ATOM 1260 O O . GLU A 1 161 ? -26.958 -16.378 25.432 1.00 77.06 161 GLU A O 1
ATOM 1265 N N . THR A 1 162 ? -25.062 -17.561 25.642 1.00 74.69 162 THR A N 1
ATOM 1266 C CA . THR A 1 162 ? -24.879 -17.343 27.086 1.00 74.69 162 THR A CA 1
ATOM 1267 C C . THR A 1 162 ? -23.954 -16.171 27.422 1.00 74.69 162 THR A C 1
ATOM 1269 O O . THR A 1 162 ? -23.808 -15.830 28.595 1.00 74.69 162 THR A O 1
ATOM 1272 N N . LEU A 1 163 ? -23.323 -15.556 26.414 1.00 74.38 163 LEU A N 1
ATOM 1273 C CA . LEU A 1 163 ? -22.458 -14.392 26.601 1.00 74.38 163 LEU A CA 1
ATOM 1274 C C . LEU A 1 163 ? -2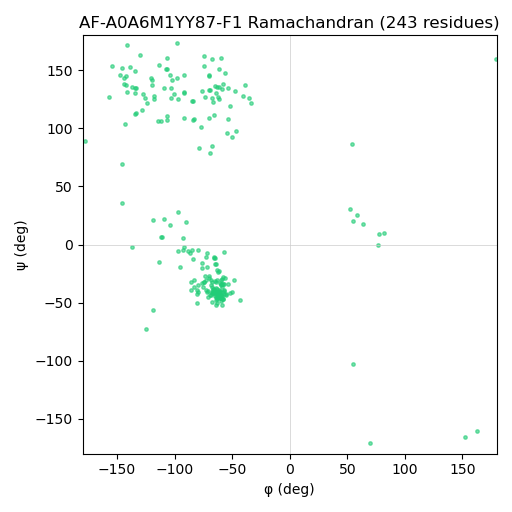3.271 -13.148 26.974 1.00 74.38 163 LEU A C 1
ATOM 1276 O O . LEU A 1 163 ? -24.378 -12.942 26.468 1.00 74.38 163 LEU A O 1
ATOM 1280 N N . SER A 1 164 ? -22.688 -12.282 27.807 1.00 79.25 164 SER A N 1
ATOM 1281 C CA . SER A 1 164 ? -23.233 -10.942 28.048 1.00 79.25 164 SER A CA 1
ATOM 1282 C C . SER A 1 164 ? -23.116 -10.064 26.799 1.00 79.25 164 SER A C 1
ATOM 1284 O O . SER A 1 164 ? -22.277 -10.308 25.929 1.00 79.25 164 SER A O 1
ATOM 1286 N N . ASP A 1 165 ? -23.910 -8.998 26.721 1.00 75.00 165 ASP A N 1
ATOM 1287 C CA . ASP A 1 165 ? -23.881 -8.079 25.575 1.00 75.00 165 ASP A CA 1
ATOM 1288 C C . ASP A 1 165 ? -22.501 -7.428 25.371 1.00 75.00 165 ASP A C 1
ATOM 1290 O O . ASP A 1 165 ? -22.052 -7.254 24.238 1.00 75.00 165 ASP A O 1
ATOM 1294 N N . GLU A 1 166 ? -21.774 -7.141 26.456 1.00 74.50 166 GLU A N 1
ATOM 1295 C CA . GLU A 1 166 ? -20.397 -6.632 26.395 1.00 74.50 166 GLU A CA 1
ATOM 1296 C C . GLU A 1 166 ? -19.425 -7.663 25.804 1.00 74.50 166 GLU A C 1
ATOM 1298 O O . GLU A 1 166 ? -18.573 -7.319 24.982 1.00 74.50 166 GLU A O 1
ATOM 1303 N N . GLN A 1 167 ? -19.571 -8.939 26.172 1.00 73.00 167 GLN A N 1
ATOM 1304 C CA . GLN A 1 167 ? -18.751 -10.026 25.632 1.00 73.00 167 GLN A CA 1
ATOM 1305 C C . GLN A 1 167 ? -19.070 -10.282 24.157 1.00 73.00 167 GLN A C 1
ATOM 1307 O O . GLN A 1 167 ? -18.151 -10.404 23.348 1.00 73.00 167 GLN A O 1
ATOM 1312 N N . LYS A 1 168 ? -20.357 -10.294 23.789 1.00 79.75 168 LYS A N 1
ATOM 1313 C CA . LYS A 1 168 ? -20.806 -10.397 22.391 1.00 79.75 168 LYS A CA 1
ATOM 1314 C C . LYS A 1 168 ? -20.230 -9.269 21.544 1.00 79.75 168 LYS A C 1
ATOM 1316 O O . LYS A 1 168 ? -19.735 -9.518 20.445 1.00 79.75 168 LYS A O 1
ATOM 1321 N N . LYS A 1 169 ? -20.230 -8.043 22.075 1.00 81.25 169 LYS A N 1
ATOM 1322 C CA . LYS A 1 169 ? -19.621 -6.883 21.420 1.00 81.25 169 LYS A CA 1
ATOM 1323 C C . LYS A 1 169 ? -18.121 -7.054 21.214 1.00 81.25 169 LYS A C 1
ATOM 1325 O O . LYS A 1 169 ? -17.652 -6.791 20.113 1.00 81.25 169 LYS A O 1
ATOM 1330 N N . GLY A 1 170 ? -17.390 -7.526 22.221 1.00 75.69 170 GLY A N 1
ATOM 1331 C CA . GLY A 1 170 ? -15.955 -7.798 22.097 1.00 75.69 170 GLY A CA 1
ATOM 1332 C C . GLY A 1 170 ? -15.635 -8.805 20.989 1.00 75.69 170 GLY A C 1
ATOM 1333 O O . GLY A 1 170 ? -14.788 -8.532 20.145 1.00 75.69 170 GLY A O 1
ATOM 133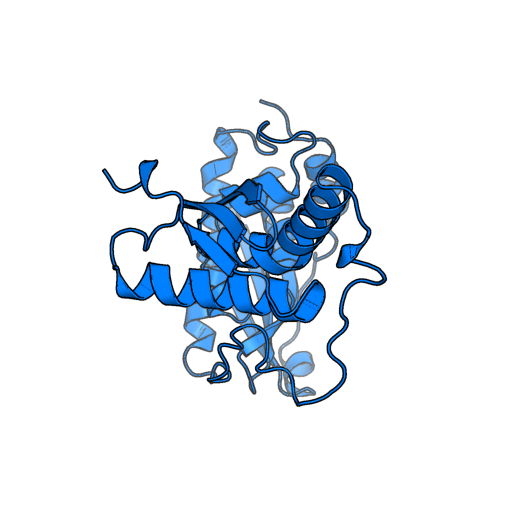4 N N . VAL A 1 171 ? -16.370 -9.919 20.940 1.00 80.19 171 VAL A N 1
ATOM 1335 C CA . VAL A 1 171 ? -16.199 -10.961 19.911 1.00 80.19 171 VAL A CA 1
ATOM 1336 C C . VAL A 1 171 ? -16.518 -10.432 18.513 1.00 80.19 171 VAL A C 1
ATOM 1338 O O . VAL A 1 171 ? -15.751 -10.660 17.581 1.00 80.19 171 VAL A O 1
ATOM 1341 N N . ILE A 1 172 ? -17.626 -9.699 18.358 1.00 86.94 172 ILE A N 1
ATOM 1342 C CA . ILE A 1 172 ? -17.988 -9.092 17.070 1.00 86.94 172 ILE A CA 1
ATOM 1343 C C . ILE A 1 172 ? -16.908 -8.111 16.620 1.00 86.94 172 ILE A C 1
ATOM 1345 O O . ILE A 1 172 ? -16.499 -8.179 15.469 1.00 86.94 172 ILE A O 1
ATOM 1349 N N . ILE A 1 173 ? -16.423 -7.233 17.502 1.00 85.06 173 ILE A N 1
ATOM 1350 C CA . ILE A 1 173 ? -15.356 -6.281 17.165 1.00 85.06 173 ILE A CA 1
ATOM 1351 C C . ILE A 1 173 ? -14.089 -7.023 16.735 1.00 85.06 173 ILE A C 1
ATOM 1353 O O . ILE A 1 173 ? -13.534 -6.699 15.695 1.00 85.06 173 ILE A O 1
ATOM 1357 N N . GLU A 1 174 ? -13.674 -8.059 17.464 1.00 80.06 174 GLU A N 1
ATOM 1358 C CA . GLU A 1 174 ? -12.478 -8.831 17.116 1.00 80.06 174 GLU A CA 1
ATOM 1359 C C . GLU A 1 174 ? -12.584 -9.480 15.727 1.00 80.06 174 GLU A C 1
ATOM 1361 O O . GLU A 1 174 ? -11.634 -9.433 14.942 1.00 80.06 174 GLU A O 1
ATOM 1366 N N . VAL A 1 175 ? -13.740 -10.066 15.401 1.00 85.06 175 VAL A N 1
ATOM 1367 C CA . VAL A 1 175 ? -13.986 -10.645 14.072 1.00 85.06 175 VAL A CA 1
ATOM 1368 C C . VAL A 1 175 ? -14.052 -9.554 13.007 1.00 85.06 175 VAL A C 1
ATOM 1370 O O . VAL A 1 175 ? -13.471 -9.718 11.939 1.00 85.06 175 VAL A O 1
ATOM 1373 N N . MET A 1 176 ? -14.706 -8.426 13.287 1.00 87.38 176 MET A N 1
ATOM 1374 C CA . MET A 1 176 ? -14.759 -7.284 12.370 1.00 87.38 176 MET A CA 1
ATOM 1375 C C . MET A 1 176 ? -13.354 -6.746 12.069 1.00 87.38 176 MET A C 1
ATOM 1377 O O . MET A 1 176 ? -13.040 -6.489 10.910 1.00 87.38 176 MET A O 1
ATOM 1381 N N . ASP A 1 177 ? -12.490 -6.621 13.073 1.00 83.12 177 ASP A N 1
ATOM 1382 C CA . ASP A 1 177 ? -11.131 -6.094 12.923 1.00 83.12 177 ASP A CA 1
ATOM 1383 C C . ASP A 1 177 ? -10.223 -7.033 12.118 1.00 83.12 177 ASP A C 1
ATOM 1385 O O . ASP A 1 177 ? -9.371 -6.573 11.363 1.00 83.12 177 ASP A O 1
ATOM 1389 N N . LYS A 1 178 ? -10.407 -8.350 12.257 1.00 78.25 178 LYS A N 1
ATOM 1390 C CA . LYS A 1 178 ? -9.592 -9.360 11.564 1.00 78.25 178 LYS A CA 1
ATOM 1391 C C . LYS A 1 178 ? -10.095 -9.689 10.163 1.00 78.25 178 LYS A C 1
ATOM 1393 O O . LYS A 1 178 ? -9.292 -9.895 9.260 1.00 78.25 178 LYS A O 1
ATOM 1398 N N . GLU A 1 179 ? -11.411 -9.769 9.992 1.00 82.12 179 GLU A N 1
ATOM 1399 C CA . GLU A 1 179 ? -12.034 -10.377 8.811 1.00 82.12 179 GLU A CA 1
ATOM 1400 C C . GLU A 1 179 ? -12.800 -9.370 7.950 1.00 82.12 179 GLU A C 1
ATOM 1402 O O . GLU A 1 179 ? -13.143 -9.701 6.823 1.00 82.12 179 GLU A O 1
ATOM 1407 N N . VAL A 1 180 ? -13.105 -8.164 8.447 1.00 86.56 180 VAL A N 1
ATOM 1408 C CA . VAL A 1 180 ? -13.944 -7.192 7.721 1.00 86.56 180 VAL A CA 1
ATOM 1409 C C . VAL A 1 180 ? -13.199 -5.897 7.416 1.00 86.56 180 VAL A C 1
ATOM 1411 O O . VAL A 1 180 ? -13.107 -5.508 6.252 1.00 86.56 180 VAL A O 1
ATOM 1414 N N . ARG A 1 181 ? -12.652 -5.223 8.434 1.00 86.25 181 ARG A N 1
ATOM 1415 C CA . ARG A 1 181 ? -11.971 -3.928 8.278 1.00 86.25 181 ARG A CA 1
ATOM 1416 C C . ARG A 1 181 ? -10.839 -3.954 7.254 1.00 86.25 181 ARG A C 1
ATOM 1418 O O . ARG A 1 181 ? -10.837 -3.046 6.429 1.00 86.25 181 ARG A O 1
ATOM 1425 N N . PRO A 1 182 ? -9.964 -4.980 7.201 1.00 80.50 182 PRO A N 1
ATOM 1426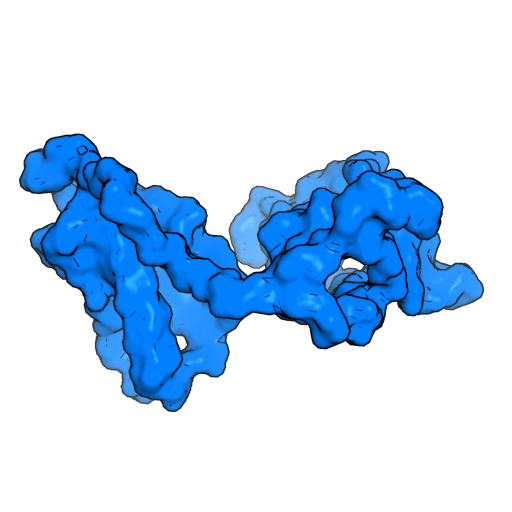 C CA . PRO A 1 182 ? -8.891 -5.006 6.214 1.00 80.50 182 PRO A CA 1
ATOM 1427 C C . PRO A 1 182 ? -9.414 -4.930 4.779 1.00 80.50 182 PRO A C 1
ATOM 1429 O O . PRO A 1 182 ? -8.782 -4.309 3.939 1.00 80.50 182 PRO A O 1
ATOM 1432 N N . TYR A 1 183 ? -10.583 -5.513 4.497 1.00 74.12 183 TYR A N 1
ATOM 1433 C CA . TYR A 1 183 ? -11.199 -5.468 3.170 1.00 74.12 183 TYR A CA 1
ATOM 1434 C C . TYR A 1 183 ? -11.933 -4.155 2.912 1.00 74.12 183 TYR A C 1
ATOM 1436 O O . TYR A 1 183 ? -11.796 -3.573 1.842 1.00 74.12 183 TYR A O 1
ATOM 1444 N N . VAL A 1 184 ? -12.683 -3.660 3.896 1.00 75.94 184 VAL A N 1
ATOM 1445 C CA . VAL A 1 184 ? -13.416 -2.392 3.768 1.00 75.94 184 VAL A CA 1
ATOM 1446 C C . VAL A 1 184 ? -12.459 -1.207 3.591 1.00 75.94 184 VAL A C 1
ATOM 1448 O O . VAL A 1 184 ? -12.734 -0.304 2.803 1.00 75.94 184 VAL A O 1
ATOM 1451 N N . GLU A 1 185 ? -11.315 -1.228 4.272 1.00 79.06 185 GLU A N 1
ATOM 1452 C C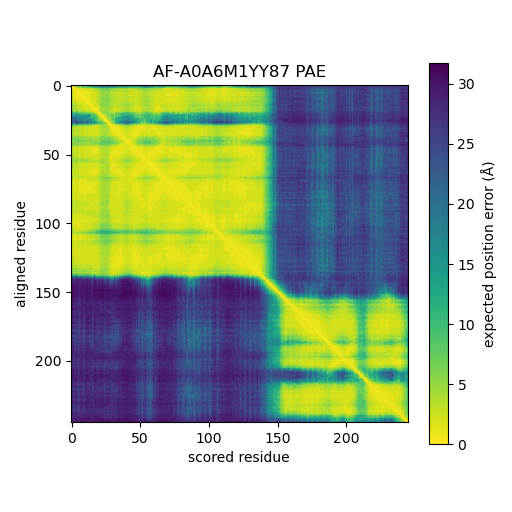A . GLU A 1 185 ? -10.279 -0.197 4.166 1.00 79.06 185 GLU A CA 1
ATOM 1453 C C . GLU A 1 185 ? -9.549 -0.228 2.813 1.00 79.06 185 GLU A C 1
ATOM 1455 O O . GLU A 1 185 ? -9.138 0.829 2.331 1.00 79.06 185 GLU A O 1
ATOM 1460 N N . LEU A 1 186 ? -9.442 -1.396 2.156 1.00 66.25 186 LEU A N 1
ATOM 1461 C CA . LEU A 1 186 ? -8.891 -1.502 0.793 1.00 66.25 186 LEU A CA 1
ATOM 1462 C C . LEU A 1 186 ? -9.735 -0.741 -0.239 1.00 66.25 186 LEU A C 1
ATOM 1464 O O . LEU A 1 186 ? -9.181 -0.205 -1.195 1.00 66.25 186 LEU A O 1
ATOM 1468 N N . ASP A 1 187 ? -11.045 -0.633 -0.019 1.00 64.81 187 ASP A N 1
ATOM 1469 C CA . ASP A 1 187 ? -11.960 0.143 -0.868 1.00 64.81 187 ASP A CA 1
ATOM 1470 C C . ASP A 1 187 ? -12.103 1.610 -0.406 1.00 64.81 187 ASP A C 1
ATOM 1472 O O . ASP A 1 187 ? -13.067 2.301 -0.758 1.00 64.81 187 ASP A O 1
ATOM 1476 N N . ALA A 1 188 ? -11.145 2.098 0.396 1.00 65.81 188 ALA A N 1
ATOM 1477 C CA . ALA A 1 188 ? -11.167 3.412 1.045 1.00 65.81 188 ALA A CA 1
ATOM 1478 C C . ALA A 1 188 ? -12.464 3.668 1.839 1.00 65.81 188 ALA A C 1
ATOM 1480 O O . ALA A 1 188 ? -12.940 4.801 1.944 1.00 65.81 188 ALA A O 1
ATOM 1481 N N . GLY A 1 189 ? -13.054 2.598 2.371 1.00 76.00 189 GLY A N 1
ATOM 1482 C CA . GLY A 1 189 ? -14.205 2.647 3.250 1.00 76.00 189 GLY A CA 1
ATOM 1483 C C . GLY A 1 189 ? -13.837 2.552 4.725 1.00 76.00 189 GLY A C 1
ATOM 1484 O O . GLY A 1 189 ? -12.694 2.321 5.110 1.00 76.00 189 GLY A O 1
ATOM 1485 N N . GLY A 1 190 ? -14.846 2.722 5.565 1.00 81.56 190 GLY A N 1
ATOM 1486 C CA . GLY A 1 190 ? -14.817 2.476 6.991 1.00 81.56 190 GLY A CA 1
ATOM 1487 C C . GLY A 1 190 ? -16.058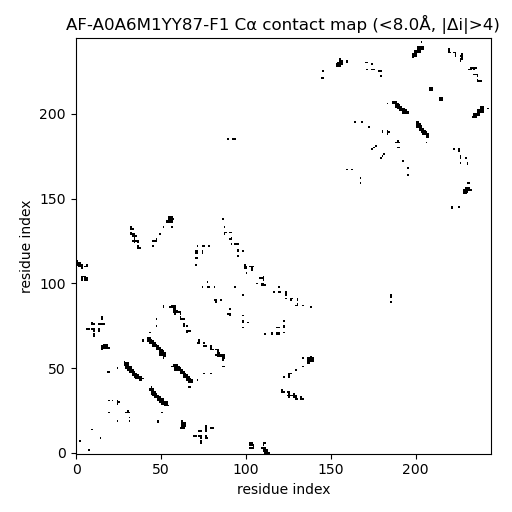 1.697 7.403 1.00 81.56 190 GLY A C 1
ATOM 1488 O O . GLY A 1 190 ? -17.132 1.827 6.817 1.00 81.56 190 GLY A O 1
ATOM 1489 N N . VAL A 1 191 ? -15.914 0.875 8.434 1.00 86.75 191 VAL A N 1
ATOM 1490 C CA . VAL A 1 191 ? -17.048 0.224 9.085 1.00 86.75 191 VAL A CA 1
ATOM 1491 C C . VAL A 1 191 ? -16.906 0.347 10.592 1.00 86.75 191 VAL A C 1
ATOM 1493 O O . VAL A 1 191 ? -15.828 0.138 11.136 1.00 86.75 191 VAL A O 1
ATOM 1496 N N . GLU A 1 192 ? -17.976 0.696 11.290 1.00 87.69 192 GLU A N 1
ATOM 1497 C CA . GLU A 1 192 ? -17.987 0.816 12.744 1.00 87.69 192 GLU A CA 1
ATOM 1498 C C . GLU A 1 192 ? -19.225 0.134 13.316 1.00 87.69 192 GLU A C 1
ATOM 1500 O O . GLU A 1 192 ? -20.331 0.314 12.815 1.00 87.69 192 GLU A O 1
ATOM 1505 N N . VAL A 1 193 ? -19.050 -0.649 14.382 1.00 89.44 193 VAL A N 1
ATOM 1506 C CA . VAL A 1 193 ? -20.164 -1.288 15.090 1.00 89.44 193 VAL A CA 1
ATOM 1507 C C . VAL A 1 193 ? -20.751 -0.301 16.094 1.00 89.44 193 VAL A C 1
ATOM 1509 O O . VAL A 1 193 ? -20.160 -0.048 17.144 1.00 89.44 193 VAL A O 1
ATOM 1512 N N . LEU A 1 194 ? -21.939 0.222 15.796 1.00 87.69 194 LEU A N 1
ATOM 1513 C CA . LEU A 1 194 ? -22.617 1.200 16.647 1.00 87.69 194 LEU A CA 1
ATOM 1514 C C . LEU A 1 194 ? -23.336 0.523 17.813 1.00 87.69 194 LEU A C 1
ATOM 1516 O O . LEU A 1 194 ? -23.183 0.907 18.975 1.00 87.69 194 LEU A O 1
ATOM 1520 N N . LYS A 1 195 ? -24.141 -0.496 17.498 1.00 85.19 195 LYS A N 1
ATOM 1521 C CA . LYS A 1 195 ? -25.068 -1.116 18.447 1.00 85.19 195 LYS A CA 1
ATOM 1522 C C . LYS A 1 195 ? -25.233 -2.601 18.161 1.00 85.19 195 LYS A C 1
ATOM 1524 O O . LYS A 1 195 ? -25.217 -3.016 17.007 1.00 85.19 195 LYS A O 1
ATOM 1529 N N . ILE A 1 196 ? -25.419 -3.380 19.222 1.00 85.88 196 ILE A N 1
ATOM 1530 C CA . ILE A 1 196 ? -25.788 -4.792 19.143 1.00 85.88 196 ILE A CA 1
ATOM 1531 C C . ILE A 1 196 ? -27.043 -4.986 19.989 1.00 85.88 196 ILE A C 1
ATOM 1533 O O . ILE A 1 196 ? -27.065 -4.590 21.153 1.00 85.88 196 ILE A O 1
ATOM 1537 N N . GLU A 1 197 ? -28.083 -5.559 19.392 1.00 84.00 197 GLU A N 1
ATOM 1538 C CA . GLU A 1 197 ? -29.339 -5.909 20.058 1.00 84.00 197 GLU A CA 1
ATOM 1539 C C . GLU A 1 197 ? -29.726 -7.325 19.666 1.00 84.00 197 GLU A C 1
ATOM 1541 O O . GLU A 1 197 ? -30.048 -7.578 18.506 1.00 84.00 197 GLU A O 1
ATOM 1546 N N . GLU A 1 198 ? -29.705 -8.246 20.629 1.00 82.31 198 GLU A N 1
ATOM 1547 C CA . GLU A 1 198 ? -29.940 -9.673 20.390 1.00 82.31 198 GLU A CA 1
ATOM 1548 C C . GLU A 1 198 ? -28.978 -10.226 19.323 1.00 82.31 198 GLU A C 1
ATOM 1550 O O . GLU A 1 198 ? -27.798 -10.434 19.602 1.00 82.31 198 GLU A O 1
ATOM 1555 N N . ASN A 1 199 ? -29.479 -10.420 18.100 1.00 86.50 199 ASN A N 1
ATOM 1556 C CA . ASN A 1 199 ? -28.721 -10.890 16.946 1.00 86.50 199 ASN A CA 1
ATOM 1557 C C . ASN A 1 199 ? -28.551 -9.810 15.864 1.00 86.50 199 ASN A C 1
ATOM 1559 O O . ASN A 1 199 ? -28.077 -10.094 14.768 1.00 86.50 199 ASN A O 1
ATOM 1563 N N . ARG A 1 200 ? -28.962 -8.570 16.129 1.00 88.69 200 ARG A N 1
ATOM 1564 C CA . ARG A 1 200 ? -28.850 -7.450 15.191 1.00 88.69 200 ARG A CA 1
ATOM 1565 C C . ARG A 1 200 ? -27.599 -6.646 15.503 1.00 88.69 200 ARG A C 1
ATOM 1567 O O . ARG A 1 200 ? -27.427 -6.178 16.624 1.00 88.69 200 ARG A O 1
ATOM 1574 N N . VAL A 1 201 ? -26.751 -6.465 14.500 1.00 90.94 201 VAL A N 1
ATOM 1575 C CA . VAL A 1 201 ? -25.528 -5.666 14.563 1.00 90.94 201 VAL A CA 1
ATOM 1576 C C . VAL A 1 201 ? -25.729 -4.444 13.678 1.00 90.94 201 VAL A C 1
ATOM 1578 O O . VAL A 1 201 ? -25.729 -4.548 12.452 1.00 90.94 201 VAL A O 1
ATOM 1581 N N . THR A 1 202 ? -25.927 -3.285 14.298 1.00 89.88 202 THR A N 1
ATOM 1582 C CA . THR A 1 202 ? -26.036 -2.014 13.583 1.00 89.88 202 THR A CA 1
ATOM 1583 C C . THR A 1 202 ? -24.644 -1.472 13.313 1.00 89.88 202 THR A C 1
ATOM 1585 O O . THR A 1 202 ? -23.877 -1.250 14.257 1.00 89.88 202 THR A O 1
ATOM 1588 N N . ILE A 1 203 ? -24.334 -1.226 12.043 1.00 89.25 203 ILE A N 1
ATOM 1589 C CA . ILE A 1 203 ? -23.042 -0.687 11.623 1.00 89.25 203 ILE A CA 1
ATOM 1590 C C . ILE A 1 203 ? -23.186 0.658 10.913 1.00 89.25 203 ILE A C 1
ATOM 1592 O O . ILE A 1 203 ? -24.094 0.856 10.109 1.00 89.25 203 ILE A O 1
ATOM 1596 N N . ALA A 1 204 ? -22.256 1.568 11.177 1.00 86.31 204 ALA A N 1
ATOM 1597 C CA . ALA A 1 204 ? -21.987 2.695 10.298 1.00 86.31 204 ALA A CA 1
ATOM 1598 C C . ALA A 1 204 ? -21.013 2.217 9.223 1.00 86.31 204 ALA A C 1
ATOM 1600 O O . ALA A 1 204 ? -19.939 1.718 9.548 1.00 86.31 204 ALA A O 1
ATOM 1601 N N . TYR A 1 205 ? -21.386 2.353 7.955 1.00 81.88 205 TYR A N 1
ATOM 1602 C CA . TYR A 1 205 ? -20.516 2.048 6.825 1.00 81.88 205 TYR A CA 1
ATOM 1603 C C . TYR A 1 205 ? -20.290 3.322 6.012 1.00 81.88 205 TYR A C 1
ATOM 1605 O O . TYR A 1 205 ? -21.246 3.989 5.618 1.00 81.88 205 TYR A O 1
ATOM 1613 N N . SER A 1 206 ? -19.031 3.658 5.759 1.00 75.50 206 SER A N 1
ATOM 1614 C CA . SER A 1 206 ? -18.605 4.749 4.885 1.00 75.50 206 SER A CA 1
ATOM 1615 C C . SER A 1 206 ? -17.740 4.170 3.767 1.00 75.50 206 SER A C 1
ATOM 1617 O O . SER A 1 206 ? -17.004 3.219 3.982 1.00 75.50 206 SER A O 1
ATOM 1619 N N . GLY A 1 207 ? -17.835 4.682 2.543 1.00 67.00 207 GLY A N 1
ATOM 1620 C CA . GLY A 1 207 ? -17.037 4.176 1.424 1.00 67.00 207 GLY A CA 1
ATOM 1621 C C . GLY A 1 207 ? -17.335 4.900 0.122 1.00 67.00 207 GLY A C 1
ATOM 1622 O O . GLY A 1 207 ? -18.390 5.513 -0.028 1.00 67.00 207 GLY A O 1
ATOM 1623 N N . ASN A 1 208 ? -16.415 4.821 -0.838 1.00 54.41 208 ASN A N 1
ATOM 1624 C CA . ASN A 1 208 ? -16.508 5.558 -2.105 1.00 54.41 208 ASN A CA 1
ATOM 1625 C C . ASN A 1 208 ? -17.682 5.124 -3.007 1.00 54.41 208 ASN A C 1
ATOM 1627 O O . ASN A 1 208 ? -18.010 5.820 -3.964 1.00 54.41 208 ASN A O 1
ATOM 1631 N N . CYS A 1 209 ? -18.344 4.006 -2.688 1.00 53.81 209 CYS A N 1
ATOM 1632 C CA . CYS A 1 209 ? -19.529 3.504 -3.391 1.00 53.81 209 CYS A CA 1
ATOM 1633 C C . CYS A 1 209 ? -20.835 3.617 -2.574 1.00 53.81 209 CYS A C 1
ATOM 1635 O O . CYS A 1 209 ? -21.799 2.908 -2.861 1.00 53.81 209 CYS A O 1
ATOM 1637 N N . THR A 1 210 ? -20.915 4.501 -1.573 1.00 47.66 210 THR A N 1
ATOM 1638 C CA . THR A 1 210 ? -22.142 4.726 -0.770 1.00 47.66 210 THR A CA 1
ATOM 1639 C C . THR A 1 210 ? -23.322 5.305 -1.560 1.00 47.66 210 THR A C 1
ATOM 1641 O O . THR A 1 210 ? -24.445 5.293 -1.067 1.00 47.66 210 THR A O 1
ATOM 1644 N N . SER A 1 211 ? -23.108 5.781 -2.792 1.00 43.88 211 SER A N 1
ATOM 1645 C CA . SER A 1 211 ? -24.147 6.370 -3.652 1.00 43.88 211 SER A CA 1
ATOM 1646 C C . SER A 1 211 ? -24.825 5.380 -4.613 1.00 43.88 211 SER A C 1
ATOM 1648 O O . SER A 1 211 ? -25.791 5.746 -5.284 1.00 43.88 211 SER A O 1
ATOM 1650 N N . CYS A 1 212 ? -24.373 4.122 -4.675 1.00 44.16 212 CYS A N 1
ATOM 1651 C CA . CYS A 1 212 ? -25.043 3.059 -5.426 1.00 44.16 212 CYS A CA 1
ATOM 1652 C C . CYS A 1 212 ? -25.733 2.094 -4.459 1.00 44.16 212 CYS A C 1
ATOM 1654 O O . CYS A 1 212 ? -25.074 1.261 -3.842 1.00 44.16 212 CYS A O 1
ATOM 1656 N N . PHE A 1 213 ? -27.069 2.142 -4.389 1.00 43.91 213 PHE A N 1
ATOM 1657 C CA . PHE A 1 213 ? -27.896 1.230 -3.577 1.00 43.91 213 PHE A CA 1
ATOM 1658 C C . PHE A 1 213 ? -27.533 -0.258 -3.758 1.00 43.91 213 PHE A C 1
ATOM 1660 O O . PHE A 1 213 ? -27.648 -1.046 -2.823 1.00 43.91 213 PHE A O 1
ATOM 1667 N N . SER A 1 214 ? -27.058 -0.642 -4.946 1.00 45.59 214 SER A N 1
ATOM 1668 C CA . SER A 1 214 ? -26.613 -2.003 -5.260 1.00 45.59 214 SER A CA 1
ATOM 1669 C C . SER A 1 214 ? -25.250 -2.371 -4.654 1.00 45.59 214 SER A C 1
ATOM 1671 O O . SER A 1 214 ? -25.046 -3.526 -4.295 1.00 45.59 214 SER A O 1
ATOM 1673 N N . ALA A 1 215 ? -24.332 -1.409 -4.507 1.00 46.75 215 ALA A N 1
ATOM 1674 C CA . ALA A 1 215 ? -22.993 -1.635 -3.954 1.00 46.75 215 ALA A CA 1
ATOM 1675 C C . ALA A 1 215 ? -23.011 -1.704 -2.419 1.00 46.75 215 ALA A C 1
ATOM 1677 O O . ALA A 1 215 ? -22.302 -2.513 -1.828 1.00 46.75 215 ALA A O 1
ATOM 1678 N N . THR A 1 216 ? -23.877 -0.921 -1.764 1.00 57.09 216 THR A N 1
ATOM 1679 C CA . THR A 1 216 ? -24.062 -0.996 -0.305 1.00 57.09 216 THR A CA 1
ATOM 1680 C C . THR A 1 216 ? -24.656 -2.344 0.120 1.00 57.09 216 THR A C 1
ATOM 1682 O O . THR A 1 216 ? -24.228 -2.901 1.125 1.00 57.09 216 THR A O 1
ATOM 1685 N N . GLY A 1 217 ? -25.590 -2.908 -0.657 1.00 65.62 217 GLY A N 1
ATOM 1686 C CA . GLY A 1 217 ? -26.212 -4.205 -0.357 1.00 65.62 217 GLY A CA 1
ATOM 1687 C C . GLY A 1 217 ? -25.221 -5.372 -0.358 1.00 65.62 217 GLY A C 1
ATOM 1688 O O . GLY A 1 217 ? -25.137 -6.098 0.626 1.00 65.62 217 GLY A O 1
ATOM 1689 N N . ALA A 1 218 ? -24.408 -5.500 -1.411 1.00 67.38 218 ALA A N 1
ATOM 1690 C CA . ALA A 1 218 ? -23.448 -6.601 -1.539 1.00 67.38 218 ALA A CA 1
ATOM 1691 C C . ALA A 1 218 ? -22.392 -6.606 -0.418 1.00 67.38 218 ALA A C 1
ATOM 1693 O O . ALA A 1 218 ? -22.079 -7.658 0.140 1.00 67.38 218 ALA A O 1
ATOM 1694 N N . THR A 1 219 ? -21.882 -5.431 -0.037 1.00 72.50 219 THR A N 1
ATOM 1695 C CA . THR A 1 219 ? -20.919 -5.314 1.066 1.00 72.50 219 THR A CA 1
ATOM 1696 C C . THR A 1 219 ? -21.565 -5.636 2.412 1.00 72.50 219 THR A C 1
ATOM 1698 O O . THR A 1 219 ? -20.991 -6.383 3.202 1.00 72.50 219 THR A O 1
ATOM 1701 N N . LEU A 1 220 ? -22.777 -5.138 2.679 1.00 78.94 220 LEU A N 1
ATOM 1702 C CA . LEU A 1 220 ? -23.516 -5.476 3.902 1.00 78.94 220 LEU A CA 1
ATOM 1703 C C . LEU A 1 220 ? -23.801 -6.982 4.002 1.00 78.94 220 LEU A C 1
ATOM 1705 O O . LEU A 1 220 ? -23.648 -7.566 5.079 1.00 78.94 220 LEU A O 1
ATOM 1709 N N . ASP A 1 221 ? -24.150 -7.622 2.885 1.00 80.81 221 ASP A N 1
ATOM 1710 C CA . ASP A 1 221 ? -24.391 -9.064 2.811 1.00 80.81 221 ASP A CA 1
ATOM 1711 C C . ASP A 1 221 ? -23.115 -9.879 3.057 1.00 80.81 221 ASP A C 1
ATOM 1713 O O . ASP A 1 221 ? -23.154 -10.895 3.764 1.00 80.81 221 ASP A O 1
ATOM 1717 N N . ALA A 1 222 ? -21.971 -9.421 2.539 1.00 82.75 222 ALA A N 1
ATOM 1718 C CA . ALA A 1 222 ? -20.670 -10.036 2.785 1.00 82.75 222 ALA A CA 1
ATOM 1719 C C . ALA A 1 222 ? -20.279 -9.952 4.270 1.00 82.75 222 ALA A C 1
ATOM 1721 O O . ALA A 1 222 ? -19.942 -10.971 4.877 1.00 82.75 222 ALA A O 1
ATOM 1722 N N . ILE A 1 223 ? -20.415 -8.772 4.887 1.00 87.25 223 ILE A N 1
ATOM 1723 C CA . ILE A 1 223 ? -20.165 -8.573 6.326 1.00 87.25 223 ILE A CA 1
ATOM 1724 C C . ILE A 1 223 ? -21.084 -9.480 7.148 1.00 87.25 223 ILE A C 1
ATOM 1726 O O . ILE A 1 223 ? -20.627 -10.194 8.043 1.00 87.25 223 ILE A O 1
ATOM 1730 N N . GLY A 1 224 ? -22.378 -9.510 6.816 1.00 87.88 224 GLY A N 1
ATOM 1731 C CA . GLY A 1 224 ? -23.343 -10.388 7.473 1.00 87.88 224 GLY A CA 1
ATOM 1732 C C . GLY A 1 224 ? -22.965 -11.862 7.364 1.00 87.88 224 GLY A C 1
ATOM 1733 O O . GLY A 1 224 ? -23.072 -12.598 8.341 1.00 87.88 224 GLY A O 1
ATOM 1734 N N . SER A 1 225 ? -22.473 -12.294 6.206 1.00 85.62 225 SER A N 1
ATOM 1735 C CA . SER A 1 225 ? -22.052 -13.680 5.984 1.00 85.62 225 SER A CA 1
ATOM 1736 C C . SER A 1 225 ? -20.823 -14.051 6.811 1.00 85.62 225 SER A C 1
ATOM 1738 O O . SER A 1 225 ? -20.806 -15.121 7.420 1.00 85.62 225 SER A O 1
ATOM 1740 N N . ILE A 1 226 ? -19.837 -13.157 6.916 1.00 87.62 226 ILE A N 1
ATOM 1741 C CA . ILE A 1 226 ? -18.662 -13.355 7.777 1.00 87.62 226 ILE A CA 1
ATOM 1742 C C . ILE A 1 226 ? -19.097 -13.534 9.235 1.00 87.62 226 ILE A C 1
ATOM 1744 O O . ILE A 1 226 ? -18.745 -14.537 9.859 1.00 87.62 226 ILE A O 1
ATOM 1748 N N . LEU A 1 227 ? -19.908 -12.612 9.769 1.00 89.94 227 LEU A N 1
ATOM 1749 C CA . LEU A 1 227 ? -20.361 -12.686 11.162 1.00 89.94 227 LEU A CA 1
ATOM 1750 C C . LEU A 1 227 ? -21.192 -13.948 11.424 1.00 89.94 227 LEU A C 1
ATOM 1752 O O . LEU A 1 227 ? -20.987 -14.617 12.437 1.00 89.94 227 LEU A O 1
ATOM 1756 N N . ARG A 1 228 ? -22.083 -14.329 10.501 1.00 90.19 228 ARG A N 1
ATOM 1757 C CA . ARG A 1 228 ? -22.879 -15.557 10.642 1.00 90.19 228 ARG A CA 1
ATOM 1758 C C . ARG A 1 228 ? -22.0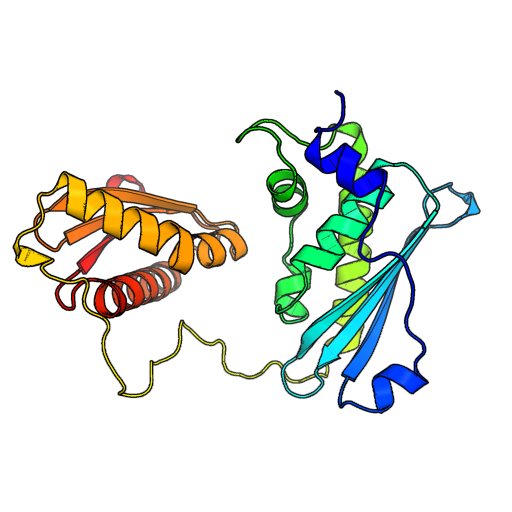27 -16.814 10.708 1.00 90.19 228 ARG A C 1
ATOM 1760 O O . ARG A 1 228 ? -22.309 -17.708 11.504 1.00 90.19 228 ARG A O 1
ATOM 1767 N N . ASN A 1 229 ? -20.989 -16.879 9.884 1.00 83.44 229 ASN A N 1
ATOM 1768 C CA . ASN A 1 229 ? -20.174 -18.078 9.761 1.00 83.44 229 ASN A CA 1
ATOM 1769 C C . ASN A 1 229 ? -19.096 -18.202 10.844 1.00 83.44 229 ASN A C 1
ATOM 1771 O O . ASN A 1 229 ? -18.738 -19.322 11.202 1.00 83.44 229 ASN A O 1
ATOM 1775 N N . LYS A 1 230 ? -18.576 -17.075 11.344 1.00 83.44 230 LYS A N 1
ATOM 1776 C CA . LYS A 1 230 ? -17.499 -17.028 12.348 1.00 83.44 230 LYS A CA 1
ATOM 1777 C C . LYS A 1 230 ? -18.006 -16.891 13.783 1.00 83.44 230 LYS A C 1
ATOM 1779 O O . LYS A 1 230 ? -17.248 -17.117 14.721 1.00 83.44 230 LYS A O 1
ATOM 1784 N N . ILE A 1 231 ? -19.250 -16.441 13.960 1.00 87.38 231 ILE A N 1
ATOM 1785 C CA . ILE A 1 231 ? -19.802 -16.124 15.279 1.00 87.38 231 ILE A CA 1
ATOM 1786 C C . ILE A 1 231 ? -21.096 -16.882 15.521 1.00 87.38 231 ILE A C 1
ATOM 1788 O O . ILE A 1 231 ? -21.109 -17.797 16.340 1.00 87.38 231 ILE A O 1
ATOM 1792 N N . PHE A 1 232 ? -22.185 -16.498 14.852 1.00 87.81 232 PHE A N 1
ATOM 1793 C CA . PHE A 1 232 ? -23.504 -17.058 15.131 1.00 87.81 232 PHE A CA 1
ATOM 1794 C C . PHE A 1 232 ? -24.452 -16.927 13.930 1.00 87.81 232 PHE A C 1
ATOM 1796 O O . PHE A 1 232 ? -24.646 -15.813 13.439 1.00 87.81 232 PHE A O 1
ATOM 1803 N N . PRO A 1 233 ? -25.077 -18.027 13.467 1.00 84.69 233 PRO A N 1
ATOM 1804 C CA . PRO A 1 233 ? -25.781 -18.085 12.184 1.00 84.69 233 PRO A CA 1
ATOM 1805 C C . PRO A 1 233 ? -26.988 -17.151 12.066 1.00 84.69 233 PRO A C 1
ATOM 1807 O O . PRO A 1 233 ? -27.348 -16.794 10.948 1.00 84.69 233 PRO A O 1
ATOM 1810 N N . ASP A 1 234 ? -27.577 -16.712 13.179 1.00 87.62 234 ASP A N 1
ATOM 1811 C CA . ASP A 1 234 ? -28.739 -15.817 13.143 1.00 87.62 234 ASP A CA 1
ATOM 1812 C C . ASP A 1 234 ? -28.358 -14.329 13.202 1.00 87.62 234 ASP A C 1
ATOM 1814 O O . ASP A 1 234 ? -29.241 -13.470 13.275 1.00 87.62 234 ASP A O 1
ATOM 1818 N N . LEU A 1 235 ? -27.059 -13.993 13.171 1.00 89.62 235 LEU A N 1
ATOM 1819 C CA . LEU A 1 235 ? -26.620 -12.599 13.143 1.00 89.62 235 LEU A CA 1
ATOM 1820 C C . LEU A 1 235 ? -27.074 -11.886 11.863 1.00 89.62 235 LEU A C 1
ATOM 1822 O O . LEU A 1 235 ? -26.851 -12.335 10.734 1.00 89.62 235 LEU A O 1
ATOM 1826 N N . MET A 1 236 ? -27.678 -10.717 12.057 1.00 87.31 236 MET A N 1
ATOM 1827 C CA . MET A 1 236 ? -28.131 -9.813 11.009 1.00 87.31 236 MET A CA 1
ATOM 1828 C C . MET A 1 236 ? -27.397 -8.485 11.116 1.00 87.31 236 MET A C 1
ATOM 1830 O O . MET A 1 236 ? -27.438 -7.824 12.150 1.00 87.31 236 MET A O 1
ATOM 1834 N N . VAL A 1 237 ? -26.765 -8.076 10.021 1.00 89.69 237 VAL A N 1
ATOM 1835 C CA . VAL A 1 237 ? -26.112 -6.772 9.909 1.00 89.69 237 VAL A CA 1
ATOM 1836 C C . VAL A 1 237 ? -27.104 -5.779 9.329 1.00 89.69 237 VAL A C 1
ATOM 1838 O O . VAL A 1 237 ? -27.775 -6.071 8.342 1.00 89.69 237 VAL A O 1
ATOM 1841 N N . ILE A 1 238 ? -27.218 -4.617 9.964 1.00 87.31 238 ILE A N 1
ATOM 1842 C CA . ILE A 1 238 ? -28.144 -3.559 9.567 1.00 87.31 238 ILE A CA 1
ATOM 1843 C C . ILE A 1 238 ? -27.339 -2.263 9.430 1.00 87.31 238 ILE A C 1
ATOM 1845 O O . ILE A 1 238 ? -26.601 -1.917 10.354 1.00 87.31 238 ILE A O 1
ATOM 1849 N N . PRO A 1 239 ? -27.450 -1.533 8.311 1.00 85.00 239 PRO A N 1
ATOM 1850 C CA . PRO A 1 239 ? -26.813 -0.233 8.193 1.00 85.00 239 PRO A CA 1
ATOM 1851 C C . PRO A 1 239 ? -27.509 0.785 9.097 1.00 85.00 239 PRO A C 1
ATOM 1853 O O . PRO A 1 239 ? -28.734 0.768 9.256 1.00 85.00 239 PRO A O 1
ATOM 1856 N N . ASP A 1 240 ? -26.740 1.708 9.660 1.00 82.44 240 ASP A N 1
ATOM 1857 C CA . ASP A 1 240 ? -27.305 2.877 10.310 1.00 82.44 240 ASP A CA 1
ATOM 1858 C C . ASP A 1 240 ? -27.908 3.827 9.272 1.00 82.44 240 ASP A C 1
ATOM 1860 O O . ASP A 1 240 ? -27.212 4.492 8.505 1.00 82.44 240 ASP A O 1
ATOM 1864 N N . MET A 1 241 ? -29.236 3.899 9.264 1.00 69.19 241 MET A N 1
ATOM 1865 C CA . MET A 1 241 ? -29.991 4.725 8.322 1.00 69.19 241 MET A CA 1
ATOM 1866 C C . MET A 1 241 ? -29.863 6.228 8.625 1.00 69.19 241 MET A C 1
ATOM 1868 O O . MET A 1 241 ? -30.337 7.041 7.834 1.00 69.19 241 MET A O 1
ATOM 1872 N N . SER A 1 242 ? -29.236 6.616 9.745 1.00 64.88 242 SER A N 1
ATOM 1873 C CA . SER A 1 242 ? -29.025 8.026 10.096 1.00 64.88 242 SER A CA 1
ATOM 1874 C C . SER A 1 242 ? -27.975 8.730 9.219 1.00 64.88 242 SER A C 1
ATOM 1876 O O . SER A 1 242 ? -28.003 9.953 9.104 1.00 64.88 242 SER A O 1
ATOM 1878 N N . LEU A 1 243 ? -27.111 7.962 8.540 1.00 51.50 243 LEU A N 1
ATOM 1879 C CA . LEU A 1 243 ? -26.039 8.454 7.663 1.00 51.50 243 LEU A CA 1
ATOM 1880 C C . LEU A 1 243 ? -26.445 8.593 6.180 1.00 51.50 243 LEU A C 1
ATOM 1882 O O . LEU A 1 243 ? -25.631 9.023 5.370 1.00 51.50 243 LEU A O 1
ATOM 1886 N N . LEU A 1 244 ? -27.681 8.231 5.811 1.00 45.81 244 LEU A N 1
ATOM 1887 C CA . LEU A 1 244 ? -28.194 8.250 4.428 1.00 45.81 244 LEU A CA 1
ATOM 1888 C C . LEU A 1 244 ? -28.999 9.524 4.079 1.00 45.81 244 LEU A C 1
ATOM 1890 O O . LEU A 1 244 ? -29.899 9.467 3.239 1.00 45.81 244 LEU A O 1
ATOM 1894 N N . GLN A 1 245 ? -28.715 10.657 4.734 1.00 35.31 245 GLN A N 1
ATOM 1895 C CA . GLN A 1 245 ? -29.350 11.954 4.441 1.00 35.31 245 GLN A CA 1
ATOM 1896 C C . GLN A 1 245 ? -28.572 12.790 3.426 1.00 35.31 245 GLN A C 1
ATOM 1898 O O . GLN A 1 245 ? -27.330 12.863 3.546 1.00 35.31 245 GLN A O 1
#

Mean predicted aligned error: 15.07 Å

pLDDT: mean 81.95, std 16.72, range [29.22, 98.12]

Radius of gyration: 20.77 Å; Cα contacts (8 Å, |Δi|>4): 403; chains: 1; bounding box: 51×45×48 Å

Solvent-accessible surface area (backbone atoms only — not comparable to full-atom values): 13498 Å² total; per-residue (Å²): 119,70,66,19,67,52,35,51,50,37,47,77,56,55,83,34,70,46,80,82,57,74,77,68,28,66,77,67,64,26,43,74,35,61,9,75,36,77,37,72,91,80,49,40,24,40,35,40,35,35,33,24,33,54,76,39,24,31,22,76,42,42,26,29,45,75,47,55,55,64,61,39,51,26,44,47,38,49,46,38,59,68,32,46,82,27,32,45,71,60,40,53,56,62,46,64,66,57,58,31,60,77,26,35,78,44,91,96,45,73,15,61,31,80,89,40,53,69,40,41,52,48,51,46,52,20,39,45,52,22,31,68,72,46,69,86,41,47,56,47,86,64,74,64,60,79,62,85,68,66,94,70,78,77,49,55,41,83,65,57,91,76,50,52,73,70,55,49,48,51,54,51,50,54,50,38,61,71,72,38,45,66,60,40,45,63,59,68,23,47,74,44,82,75,47,77,54,98,48,38,38,32,26,45,75,47,42,84,53,72,86,39,76,71,54,48,49,56,53,47,51,51,53,23,49,52,45,17,44,56,37,38,74,77,41,40,62,40,76,51,73,85,77,77,118